Protein AF-A0A9D0Y9Y3-F1 (afdb_monomer_lite)

Sequence (224 aa):
MLGPTGMSSSRWYTPDQYVWQKGLSGGPDAIIIGQTGKSLEAIFLEIKSSRPRKQTQVSGDLELLKIDWTRFLIGSPRERKGARQLDQAVTDFRNSKFSLPGIDQNTVATIYPIIVTLDQWPFFLKNYQAFAEDVRAEGLLRQPQVMPIDIWSCFDFETLCSRVISGGQIFQIVRHRSLGEDYLPLWFQLNLGGSAPGPNSPTLEKSWDKLRDAMVADLGLKEE

Foldseek 3Di:
DDPDPDDFDKDKDAQVQKAADPPDGAAARIKIWTDDDQFIAIEGEHEFQADQDPCCVPVVDLVSVVVRCDVTQQHDPVGGHNQRRNQVNVVCLVVPRIDGPPDDSVRHQAYAREYEYQDDDPDDQVSLQVSLVVSVVVVTQPDHRYDGYYYAYPVLVVLVLQVVQQRDDPVVLSVPQPRHNPHDHSVVVSVVDDDDGHDDDPVVVVVVVVVVVVSCVVNVPDDD

Structure (mmCIF, N/CA/C/O backbone):
data_AF-A0A9D0Y9Y3-F1
#
_entry.id   AF-A0A9D0Y9Y3-F1
#
loop_
_atom_site.group_PDB
_atom_site.id
_atom_site.type_symbol
_atom_site.label_atom_id
_atom_site.label_alt_id
_atom_site.label_comp_id
_atom_site.label_asym_id
_atom_site.label_entity_id
_atom_site.label_seq_id
_atom_site.pdbx_PDB_ins_code
_atom_site.Cartn_x
_atom_site.Cartn_y
_atom_site.Cartn_z
_atom_site.occupancy
_atom_site.B_iso_or_equiv
_atom_site.auth_seq_id
_atom_site.auth_comp_id
_atom_site.auth_asym_id
_atom_site.auth_atom_id
_atom_site.pdbx_PDB_model_num
ATOM 1 N N . MET A 1 1 ? -37.282 14.068 -3.529 1.00 40.44 1 MET A N 1
ATOM 2 C CA . MET A 1 1 ? -36.750 14.115 -2.150 1.00 40.44 1 MET A CA 1
ATOM 3 C C . MET A 1 1 ? -36.333 12.714 -1.761 1.00 40.44 1 MET A C 1
ATOM 5 O O . MET A 1 1 ? -37.208 11.871 -1.707 1.00 40.44 1 MET A O 1
ATOM 9 N N . LEU A 1 2 ? -35.030 12.497 -1.587 1.00 30.31 2 LEU A N 1
ATOM 10 C CA . LEU A 1 2 ? -34.342 11.485 -0.770 1.00 30.31 2 LEU A CA 1
ATOM 11 C C . LEU A 1 2 ? -32.853 11.792 -1.016 1.00 30.31 2 LEU A C 1
ATOM 13 O O . LEU A 1 2 ? -32.291 11.390 -2.030 1.00 30.31 2 LEU A O 1
ATOM 17 N N . GLY A 1 3 ? -32.270 12.665 -0.190 1.00 29.38 3 GLY A N 1
ATOM 18 C CA . GLY A 1 3 ? -30.836 12.968 -0.271 1.00 29.38 3 GLY A CA 1
ATOM 19 C C . GLY A 1 3 ? -30.009 11.733 0.106 1.00 29.38 3 GLY A C 1
ATOM 20 O O . GLY A 1 3 ? -30.534 10.869 0.814 1.00 29.38 3 GLY A O 1
ATOM 21 N N . PRO A 1 4 ? -28.738 11.615 -0.319 1.00 40.31 4 PRO A N 1
ATOM 22 C CA . PRO A 1 4 ? -27.909 10.496 0.100 1.00 40.31 4 PRO A CA 1
ATOM 23 C C . PRO A 1 4 ? -27.622 10.621 1.601 1.00 40.31 4 PRO A C 1
ATOM 25 O O . PRO A 1 4 ? -26.816 11.434 2.049 1.00 40.31 4 PRO A O 1
ATOM 28 N N . THR A 1 5 ? -28.334 9.826 2.392 1.00 38.09 5 THR A N 1
ATOM 29 C CA . THR A 1 5 ? -28.090 9.608 3.814 1.00 38.09 5 THR A CA 1
ATOM 30 C C . THR A 1 5 ? -26.813 8.796 3.993 1.00 38.09 5 THR A C 1
ATOM 32 O O . THR A 1 5 ? -26.763 7.631 3.602 1.00 38.09 5 THR A O 1
ATOM 35 N N . GLY A 1 6 ? -25.810 9.407 4.627 1.00 35.97 6 GLY A N 1
ATOM 36 C CA . GLY A 1 6 ? -24.629 8.731 5.159 1.00 35.97 6 GLY A CA 1
ATOM 37 C C . GLY A 1 6 ? -23.326 9.377 4.710 1.00 35.97 6 GLY A C 1
ATOM 38 O O . GLY A 1 6 ? -22.668 8.879 3.801 1.00 35.97 6 GLY A O 1
ATOM 39 N N . MET A 1 7 ? -22.917 10.464 5.370 1.00 37.53 7 MET A N 1
ATOM 40 C CA . MET A 1 7 ? -21.515 10.884 5.337 1.00 37.53 7 MET A CA 1
ATOM 41 C C . MET A 1 7 ? -20.657 9.727 5.869 1.00 37.53 7 MET A C 1
ATOM 43 O O . MET A 1 7 ? -20.633 9.472 7.071 1.00 37.53 7 MET A O 1
ATOM 47 N N . SER A 1 8 ? -19.965 9.011 4.981 1.00 48.81 8 SER A N 1
ATOM 48 C CA . SER A 1 8 ? -18.876 8.114 5.369 1.00 48.81 8 SER A CA 1
ATOM 49 C C . SER A 1 8 ? -17.726 8.999 5.843 1.00 48.81 8 SER A C 1
ATOM 51 O O . SER A 1 8 ? -16.985 9.556 5.036 1.00 48.81 8 SER A O 1
ATOM 53 N N . SER A 1 9 ? -17.626 9.232 7.153 1.00 59.94 9 SER A N 1
ATOM 54 C CA . SER A 1 9 ? -16.491 9.961 7.713 1.00 59.94 9 SER A CA 1
ATOM 55 C C . SER A 1 9 ? -15.268 9.047 7.667 1.00 59.94 9 SER A C 1
ATOM 57 O O . SER A 1 9 ? -15.108 8.182 8.530 1.00 59.94 9 SER A O 1
ATOM 59 N N . SER A 1 10 ? -14.415 9.205 6.657 1.00 70.31 10 SER A N 1
ATOM 60 C CA . SER A 1 10 ? -13.096 8.577 6.667 1.00 70.31 10 SER A CA 1
ATOM 61 C C . SER A 1 10 ? -12.231 9.229 7.747 1.00 70.31 10 SER A C 1
ATOM 63 O O . SER A 1 10 ? -12.125 10.457 7.785 1.00 70.31 10 SER A O 1
ATOM 65 N N . ARG A 1 11 ? -11.607 8.430 8.611 1.00 80.44 11 ARG A N 1
ATOM 66 C CA . ARG A 1 11 ? -10.645 8.899 9.615 1.00 80.44 11 ARG A CA 1
ATOM 67 C C . ARG A 1 11 ? -9.230 8.629 9.140 1.00 80.44 11 ARG A C 1
ATOM 69 O O . ARG A 1 11 ? -8.953 7.552 8.626 1.00 80.44 11 ARG A O 1
ATOM 76 N N . TRP A 1 12 ? -8.359 9.602 9.342 1.00 84.69 12 TRP A N 1
ATOM 77 C CA . TRP A 1 12 ? -6.956 9.534 8.967 1.00 84.69 12 TRP A CA 1
ATOM 78 C C . TRP A 1 12 ? -6.107 9.374 10.216 1.00 84.69 12 TRP A C 1
ATOM 80 O O . TRP A 1 12 ? -6.366 10.030 11.227 1.00 84.69 12 TRP A O 1
ATOM 90 N N . TYR A 1 13 ? -5.116 8.501 10.119 1.00 84.50 13 TYR A N 1
ATOM 91 C CA . TYR A 1 13 ? -4.158 8.219 11.169 1.00 84.50 13 TYR A CA 1
ATOM 92 C C . TYR A 1 13 ? -2.750 8.304 10.590 1.00 84.50 13 TYR A C 1
ATOM 94 O O . TYR A 1 13 ? -2.469 7.684 9.565 1.00 84.50 13 TYR A O 1
ATOM 102 N N . THR A 1 14 ? -1.880 9.052 11.253 1.00 85.81 14 THR A N 1
ATOM 103 C CA . THR A 1 14 ? -0.440 9.137 10.976 1.00 85.81 14 THR A CA 1
ATOM 104 C C . THR A 1 14 ? 0.356 8.435 12.088 1.00 85.81 14 THR A C 1
ATOM 106 O O . THR A 1 14 ? -0.222 8.119 13.134 1.00 85.81 14 THR A O 1
ATOM 109 N N . PRO A 1 15 ? 1.662 8.149 11.909 1.00 86.25 15 PRO A N 1
ATOM 110 C CA . PRO A 1 15 ? 2.430 7.317 12.838 1.00 86.25 15 PRO A CA 1
ATOM 111 C C . PRO A 1 15 ? 2.446 7.795 14.295 1.00 86.25 15 PRO A C 1
ATOM 113 O O . PRO A 1 15 ? 2.489 6.969 15.206 1.00 86.25 15 PRO A O 1
ATOM 116 N N . ASP A 1 16 ? 2.354 9.105 14.529 1.00 84.88 16 ASP A N 1
ATOM 117 C CA . ASP A 1 16 ? 2.236 9.730 15.854 1.00 84.88 16 ASP A CA 1
ATOM 118 C C . ASP A 1 16 ? 0.921 9.393 16.576 1.00 84.88 16 ASP A C 1
ATOM 120 O O . ASP A 1 16 ? 0.825 9.520 17.796 1.00 84.88 16 ASP A O 1
ATOM 124 N N . GLN A 1 17 ? -0.088 8.935 15.836 1.00 88.19 17 GLN A N 1
ATOM 125 C CA . GLN A 1 17 ? -1.396 8.547 16.356 1.00 88.19 17 GLN A CA 1
ATOM 126 C C . GLN A 1 17 ? -1.520 7.032 16.578 1.00 88.19 17 GLN A C 1
ATOM 128 O O . GLN A 1 17 ? -2.532 6.581 17.117 1.00 88.19 17 GLN A O 1
ATOM 133 N N . TYR A 1 18 ? -0.529 6.231 16.170 1.00 92.38 18 TYR A N 1
ATOM 134 C CA . TYR A 1 18 ? -0.539 4.783 16.386 1.00 92.38 18 TYR A CA 1
ATOM 135 C C . TYR A 1 18 ? -0.154 4.457 17.830 1.00 92.38 18 TYR A C 1
ATOM 137 O O . TYR A 1 18 ? 0.869 4.912 18.343 1.00 92.38 18 TYR A O 1
ATOM 145 N N . VAL A 1 19 ? -0.946 3.610 18.485 1.00 93.12 19 VAL A N 1
ATOM 146 C CA . VAL A 1 19 ? -0.668 3.166 19.854 1.00 93.12 19 VAL A CA 1
ATOM 147 C C . VAL A 1 19 ? 0.039 1.818 19.800 1.00 93.12 19 VAL A C 1
ATOM 149 O O . VAL A 1 19 ? -0.601 0.782 19.614 1.00 93.12 19 VAL A O 1
ATOM 152 N N . TRP A 1 20 ? 1.364 1.841 19.938 1.00 92.81 20 TRP A N 1
ATOM 153 C CA . TRP A 1 20 ? 2.229 0.660 19.872 1.00 92.81 20 TRP A CA 1
ATOM 154 C C . TRP A 1 20 ? 2.334 -0.082 21.203 1.00 92.81 20 TRP A C 1
ATOM 156 O O . TRP A 1 20 ? 2.369 0.521 22.278 1.00 92.81 20 TRP A O 1
ATOM 166 N N . GLN A 1 21 ? 2.480 -1.406 21.132 1.00 91.75 21 GLN A N 1
ATOM 167 C CA . GLN A 1 21 ? 2.987 -2.178 22.262 1.00 91.75 21 GLN A CA 1
ATOM 168 C C . GLN A 1 21 ? 4.420 -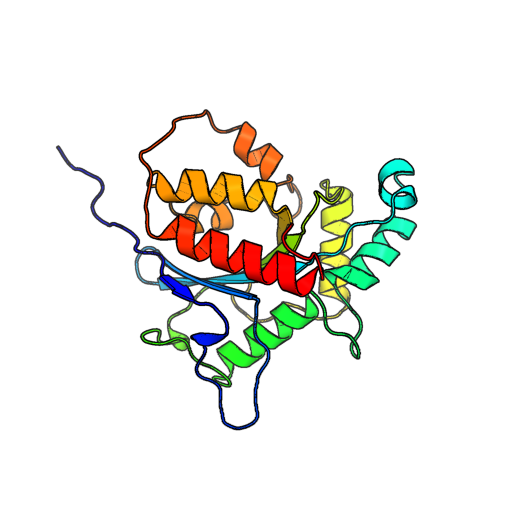1.741 22.603 1.00 91.75 21 GLN A C 1
ATOM 170 O O . GLN A 1 21 ? 5.208 -1.355 21.738 1.00 91.75 21 GLN A O 1
ATOM 175 N N . LYS A 1 22 ? 4.768 -1.808 23.892 1.00 87.69 22 LYS A N 1
ATOM 176 C CA . LYS A 1 22 ? 6.055 -1.329 24.407 1.00 87.69 22 LYS A CA 1
ATOM 177 C C . LYS A 1 22 ? 7.235 -1.954 23.649 1.00 87.69 22 LYS A C 1
ATOM 179 O O . LYS A 1 22 ? 7.357 -3.173 23.590 1.00 87.69 22 LYS A O 1
ATOM 184 N N . GLY A 1 23 ? 8.135 -1.104 23.152 1.00 82.69 23 GLY A N 1
ATOM 185 C CA . GLY A 1 23 ? 9.355 -1.520 22.451 1.00 82.69 23 GLY A CA 1
ATOM 186 C C . GLY A 1 23 ? 9.177 -1.798 20.956 1.00 82.69 23 GLY A C 1
ATOM 187 O O . GLY A 1 23 ? 10.147 -2.180 20.310 1.00 82.69 23 GLY A O 1
ATOM 188 N N . LEU A 1 24 ? 7.974 -1.597 20.410 1.00 83.69 24 LEU A N 1
ATOM 189 C CA . LEU A 1 24 ? 7.701 -1.672 18.977 1.00 83.69 24 LEU A CA 1
ATOM 190 C C . LEU A 1 24 ? 7.480 -0.275 18.392 1.00 83.69 24 LEU A C 1
ATOM 192 O O . LEU A 1 24 ? 6.996 0.632 19.068 1.00 83.69 24 LEU A O 1
ATOM 196 N N . SER A 1 25 ? 7.846 -0.120 17.127 1.00 80.62 25 SER A N 1
ATOM 197 C CA . SER A 1 25 ? 7.614 1.071 16.316 1.00 80.62 25 SER A CA 1
ATOM 198 C C . SER A 1 25 ? 7.778 0.712 14.836 1.00 80.62 25 SER A C 1
ATOM 200 O O . SER A 1 25 ? 8.238 -0.383 14.506 1.00 80.62 25 SER A O 1
ATOM 202 N N . GLY A 1 26 ? 7.425 1.644 13.950 1.00 75.25 26 GLY A N 1
ATOM 203 C CA . GLY A 1 26 ? 7.510 1.446 12.504 1.00 75.25 26 GLY A CA 1
ATOM 204 C C . GLY A 1 26 ? 6.221 0.849 11.952 1.00 75.25 26 GLY A C 1
ATOM 205 O O . GLY A 1 26 ? 6.011 -0.359 11.983 1.00 75.25 26 GLY A O 1
ATOM 206 N N . GLY A 1 27 ? 5.353 1.724 11.453 1.00 81.81 27 GLY A N 1
ATOM 207 C CA . GLY A 1 27 ? 4.124 1.376 10.745 1.00 81.81 27 GLY A CA 1
ATOM 208 C C . GLY A 1 27 ? 4.079 2.082 9.392 1.00 81.81 27 GLY A C 1
ATOM 209 O O . GLY A 1 27 ? 5.055 2.738 9.033 1.00 81.81 27 GLY A O 1
ATOM 210 N N . PRO A 1 28 ? 2.962 1.964 8.664 1.00 89.31 28 PRO A N 1
ATOM 211 C CA . PRO A 1 28 ? 2.794 2.645 7.389 1.00 89.31 28 PRO A CA 1
ATOM 212 C C . PRO A 1 28 ? 2.716 4.160 7.613 1.00 89.31 28 PRO A C 1
ATOM 214 O O . PRO A 1 28 ? 2.246 4.607 8.666 1.00 89.31 28 PRO A O 1
ATOM 217 N N . ASP A 1 29 ? 3.116 4.949 6.623 1.00 88.19 29 ASP A N 1
ATOM 218 C CA . ASP A 1 29 ? 3.124 6.417 6.705 1.00 88.19 29 ASP A CA 1
ATOM 219 C C . ASP A 1 29 ? 1.738 7.026 6.944 1.00 88.19 29 ASP A C 1
ATOM 221 O O . ASP A 1 29 ? 1.624 8.103 7.527 1.00 88.19 29 ASP A O 1
ATOM 225 N N . ALA A 1 30 ? 0.671 6.336 6.538 1.00 88.88 30 ALA A N 1
ATOM 226 C CA . ALA A 1 30 ? -0.683 6.681 6.949 1.00 88.88 30 ALA A CA 1
ATOM 227 C C . ALA A 1 30 ? -1.636 5.483 6.884 1.00 88.88 30 ALA A C 1
ATOM 229 O O . ALA A 1 30 ? -1.482 4.572 6.067 1.00 88.88 30 ALA A O 1
ATOM 230 N N . ILE A 1 31 ? -2.679 5.521 7.712 1.00 90.25 31 ILE A N 1
ATOM 231 C CA . ILE A 1 31 ? -3.833 4.628 7.616 1.00 90.25 31 ILE A CA 1
ATOM 232 C C . ILE A 1 31 ? -5.101 5.462 7.499 1.00 90.25 31 ILE A C 1
ATOM 234 O O . ILE A 1 31 ? -5.378 6.331 8.326 1.00 90.25 31 ILE A O 1
ATOM 238 N N . ILE A 1 32 ? -5.911 5.157 6.491 1.00 89.00 32 ILE A N 1
ATOM 239 C CA . ILE A 1 32 ? -7.247 5.729 6.329 1.00 89.00 32 ILE A CA 1
ATOM 240 C C . ILE A 1 32 ? -8.250 4.651 6.704 1.00 89.00 32 ILE A C 1
ATOM 242 O O . ILE A 1 32 ? -8.218 3.569 6.130 1.00 89.00 32 ILE A O 1
ATOM 246 N N . ILE A 1 33 ? -9.155 4.942 7.631 1.00 88.38 33 ILE A N 1
ATOM 247 C CA . ILE A 1 33 ? -10.262 4.060 8.001 1.00 88.38 33 ILE A CA 1
ATOM 248 C C . ILE A 1 33 ? -11.556 4.625 7.442 1.00 88.38 33 ILE A C 1
ATOM 250 O O . ILE A 1 33 ? -11.870 5.793 7.663 1.00 88.38 33 ILE A O 1
ATOM 254 N N . GLY A 1 34 ? -12.330 3.796 6.753 1.00 85.62 34 GLY A N 1
ATOM 255 C CA . GLY A 1 34 ? -13.653 4.152 6.257 1.00 85.62 34 GLY A CA 1
ATOM 256 C C . GLY A 1 34 ? -14.689 3.125 6.661 1.00 85.62 34 GLY A C 1
ATOM 257 O O . GLY A 1 34 ? -14.394 1.943 6.818 1.00 85.62 34 GLY A O 1
ATOM 258 N N . GLN A 1 35 ? -15.926 3.586 6.810 1.00 80.56 35 GLN A N 1
ATOM 259 C CA . GLN A 1 35 ? -17.072 2.707 6.970 1.00 80.56 35 GLN A CA 1
ATOM 260 C C . GLN A 1 35 ? -17.831 2.636 5.653 1.00 80.56 35 GLN A C 1
ATOM 262 O O . GLN A 1 35 ? -18.201 3.667 5.082 1.00 80.56 35 GLN A O 1
ATOM 267 N N . THR A 1 36 ? -18.113 1.416 5.203 1.00 70.88 36 THR A N 1
ATOM 268 C CA . THR A 1 36 ? -19.085 1.190 4.135 1.00 70.88 36 THR A CA 1
ATOM 269 C C . THR A 1 36 ? -20.069 0.117 4.559 1.00 70.88 36 THR A C 1
ATOM 271 O O . THR A 1 36 ? -19.695 -1.010 4.887 1.00 70.88 36 THR A O 1
ATOM 274 N N . GLY A 1 37 ? -21.354 0.464 4.544 1.00 72.25 37 GLY A N 1
ATOM 275 C CA . GLY A 1 37 ? -22.382 -0.417 5.075 1.00 72.25 37 GLY A CA 1
ATOM 276 C C . GLY A 1 37 ? -22.091 -0.748 6.541 1.00 72.25 37 GLY A C 1
ATOM 277 O O . GLY A 1 37 ? -22.014 0.149 7.382 1.00 72.25 37 GLY A O 1
ATOM 278 N N . LYS A 1 38 ? -21.924 -2.039 6.841 1.00 73.44 38 LYS A N 1
ATOM 279 C CA . LYS A 1 38 ? -21.713 -2.549 8.207 1.00 73.44 38 LYS A CA 1
ATOM 280 C C . LYS A 1 38 ? -20.252 -2.863 8.553 1.00 73.44 38 LYS A C 1
ATOM 282 O O . LYS A 1 38 ? -19.995 -3.238 9.691 1.00 73.44 38 LYS A O 1
ATOM 287 N N . SER A 1 39 ? -19.320 -2.727 7.611 1.00 78.88 39 SER A N 1
ATOM 288 C CA . SER A 1 39 ? -17.919 -3.120 7.807 1.00 78.88 39 SER A CA 1
ATOM 289 C C . SER A 1 39 ? -16.991 -1.912 7.760 1.00 78.88 39 SER A C 1
ATOM 291 O O . SER A 1 39 ? -17.221 -0.972 6.989 1.00 78.88 39 SER A O 1
ATOM 293 N N . LEU A 1 40 ? -15.940 -1.951 8.582 1.00 89.31 40 LEU A N 1
ATOM 294 C CA . LEU A 1 40 ? -14.816 -1.036 8.440 1.00 89.31 40 LEU A CA 1
ATOM 295 C C . LEU A 1 40 ? -13.844 -1.581 7.401 1.00 89.31 40 LEU A C 1
ATOM 297 O O . LEU A 1 40 ? -13.654 -2.788 7.261 1.00 89.31 40 LEU A O 1
ATOM 301 N N . GLU A 1 41 ? -13.208 -0.671 6.693 1.00 92.25 41 GLU A N 1
ATOM 302 C CA . GLU A 1 41 ? -12.127 -0.954 5.768 1.00 92.25 41 GLU A CA 1
ATOM 303 C C . GLU A 1 41 ? -10.971 -0.009 6.053 1.00 92.25 41 GLU A C 1
ATOM 305 O O . GLU A 1 41 ? -11.169 1.086 6.590 1.00 92.25 41 GLU A O 1
ATOM 310 N N . ALA A 1 42 ? -9.770 -0.429 5.671 1.00 93.69 42 ALA A N 1
ATOM 311 C CA . ALA A 1 42 ? -8.571 0.365 5.847 1.00 93.69 42 ALA A CA 1
ATOM 312 C C . ALA A 1 42 ? -7.765 0.475 4.556 1.00 93.69 42 ALA A C 1
ATOM 314 O O . ALA A 1 42 ? -7.598 -0.505 3.839 1.00 93.69 42 ALA A O 1
ATOM 315 N N . ILE A 1 43 ? -7.218 1.654 4.290 1.00 93.19 43 ILE A N 1
ATOM 316 C CA . ILE A 1 43 ? -6.168 1.861 3.292 1.00 93.19 43 ILE A CA 1
ATOM 317 C C . ILE A 1 43 ? -4.873 2.080 4.062 1.00 93.19 43 ILE A C 1
ATOM 319 O O . ILE A 1 43 ? -4.814 2.973 4.905 1.00 93.19 43 ILE A O 1
ATOM 323 N N . PHE A 1 44 ? -3.863 1.259 3.793 1.00 95.69 44 PHE A N 1
ATOM 324 C CA . PHE A 1 44 ? -2.530 1.395 4.375 1.00 95.69 44 PHE A CA 1
ATOM 325 C C . PHE A 1 44 ? -1.631 2.021 3.313 1.00 95.69 44 PHE A C 1
ATOM 327 O O . PHE A 1 44 ? -1.453 1.437 2.244 1.00 95.69 44 PHE A O 1
ATOM 334 N N . LEU A 1 45 ? -1.106 3.210 3.602 1.00 92.81 45 LEU A N 1
ATOM 335 C CA . LEU A 1 45 ? -0.287 3.998 2.690 1.00 92.81 45 LEU A CA 1
ATOM 336 C C . LEU A 1 45 ? 1.175 3.935 3.115 1.00 92.81 45 LEU A C 1
ATOM 338 O O . LEU A 1 45 ? 1.500 4.267 4.251 1.00 92.81 45 LEU A O 1
ATOM 342 N N . GLU A 1 46 ? 2.044 3.564 2.185 1.00 93.44 46 GLU A N 1
ATOM 343 C CA . GLU A 1 46 ? 3.493 3.611 2.364 1.00 93.44 46 GLU A CA 1
ATOM 344 C C . GLU A 1 46 ? 4.109 4.490 1.277 1.00 93.44 46 GLU A C 1
ATOM 346 O O . GLU A 1 46 ? 3.990 4.212 0.084 1.00 93.44 46 GLU A O 1
ATOM 351 N N . ILE A 1 47 ? 4.775 5.560 1.679 1.00 87.56 47 ILE A N 1
ATOM 352 C CA . ILE A 1 47 ? 5.315 6.584 0.802 1.00 87.56 47 ILE A CA 1
ATOM 353 C C . ILE A 1 47 ? 6.748 6.239 0.429 1.00 87.56 47 ILE A C 1
ATOM 355 O O . ILE A 1 47 ? 7.585 5.870 1.256 1.00 87.56 47 ILE A O 1
ATOM 359 N N . LYS A 1 48 ? 7.054 6.374 -0.861 1.00 85.94 48 LYS A N 1
ATOM 360 C CA . LYS A 1 48 ? 8.402 6.232 -1.393 1.00 85.94 48 LYS A CA 1
ATOM 361 C C . LYS A 1 48 ? 8.789 7.457 -2.205 1.00 85.94 48 LYS A C 1
ATOM 363 O O . LYS A 1 48 ? 8.312 7.703 -3.310 1.00 85.94 48 LYS A O 1
ATOM 368 N N . SER A 1 49 ? 9.793 8.138 -1.681 1.00 77.00 49 SER A N 1
ATOM 369 C CA . SER A 1 49 ? 10.619 9.153 -2.333 1.00 77.00 49 SER A CA 1
ATOM 370 C C . SER A 1 49 ? 11.340 8.667 -3.601 1.00 77.00 49 SER A C 1
ATOM 372 O O . SER A 1 49 ? 11.817 9.458 -4.416 1.00 77.00 49 SER A O 1
ATOM 374 N N . SER A 1 50 ? 11.448 7.349 -3.765 1.00 71.50 50 SER A N 1
ATOM 375 C CA . SER A 1 50 ? 12.270 6.711 -4.788 1.00 71.50 50 SER A CA 1
ATOM 376 C C . SER A 1 50 ? 11.694 6.854 -6.198 1.00 71.50 50 SER A C 1
ATOM 378 O O . SER A 1 50 ? 10.505 6.638 -6.436 1.00 71.50 50 SER A O 1
ATOM 380 N N . ARG A 1 51 ? 12.581 7.133 -7.155 1.00 73.69 51 ARG A N 1
ATOM 381 C CA . ARG A 1 51 ? 12.271 7.255 -8.584 1.00 73.69 51 ARG A CA 1
ATOM 382 C C . ARG A 1 51 ? 12.955 6.124 -9.356 1.00 73.69 51 ARG A C 1
ATOM 384 O O . ARG A 1 51 ? 14.089 5.777 -9.007 1.00 73.69 51 ARG A O 1
ATOM 391 N N . PRO A 1 52 ? 12.326 5.560 -10.403 1.00 71.94 52 PRO A N 1
ATOM 392 C CA . PRO A 1 52 ? 13.031 4.647 -11.290 1.00 71.94 52 PRO A CA 1
ATOM 393 C C . PRO A 1 52 ? 14.173 5.406 -11.976 1.00 71.94 52 PRO A C 1
ATOM 395 O O . PRO A 1 52 ? 14.090 6.616 -12.210 1.00 71.94 52 PRO A O 1
ATOM 398 N N . ARG A 1 53 ? 15.273 4.717 -12.282 1.00 77.00 53 ARG A N 1
ATOM 399 C CA . ARG A 1 53 ? 16.423 5.357 -12.937 1.00 77.00 53 ARG A CA 1
ATOM 400 C C . ARG A 1 53 ? 15.993 5.904 -14.301 1.00 77.00 53 ARG A C 1
ATOM 402 O O . ARG A 1 53 ? 15.217 5.267 -15.007 1.00 77.00 53 ARG A O 1
ATOM 409 N N . LYS A 1 54 ? 16.561 7.042 -14.729 1.00 73.19 54 LYS A N 1
ATOM 410 C CA . LYS A 1 54 ? 16.272 7.633 -16.057 1.00 73.19 54 LYS A CA 1
ATOM 411 C C . LYS A 1 54 ? 16.419 6.618 -17.194 1.00 73.19 54 LYS A C 1
ATOM 413 O O . LYS A 1 54 ? 15.608 6.595 -18.108 1.00 73.19 54 LYS A O 1
ATOM 418 N N . GLN A 1 55 ? 17.435 5.757 -17.117 1.00 71.44 55 GLN A N 1
ATOM 419 C CA . GLN A 1 55 ? 17.653 4.699 -18.103 1.00 71.44 55 GLN A CA 1
ATOM 420 C C . GLN A 1 55 ? 16.463 3.733 -18.177 1.00 71.44 55 GLN A C 1
ATOM 422 O O . GLN A 1 55 ? 16.002 3.442 -19.271 1.00 71.44 55 GLN A O 1
ATOM 427 N N . THR A 1 56 ? 15.928 3.313 -17.030 1.00 71.12 56 THR A N 1
ATOM 428 C CA . THR A 1 56 ? 14.739 2.458 -16.909 1.00 71.12 56 THR A CA 1
ATOM 429 C C . THR A 1 56 ? 13.484 3.122 -17.477 1.00 71.12 56 THR A C 1
ATOM 431 O O . THR A 1 56 ? 12.676 2.470 -18.130 1.00 71.12 56 THR A O 1
ATOM 434 N N . GLN A 1 57 ? 13.317 4.429 -17.248 1.00 67.12 57 GLN A N 1
ATOM 435 C CA . GLN A 1 57 ? 12.163 5.185 -17.749 1.00 67.12 57 GLN A CA 1
ATOM 436 C C . GLN A 1 57 ? 12.139 5.284 -19.281 1.00 67.12 57 GLN A C 1
ATOM 438 O O . GLN A 1 57 ? 11.062 5.363 -19.865 1.00 67.12 57 GLN A O 1
ATOM 443 N N . VAL A 1 58 ? 13.310 5.292 -19.925 1.00 68.50 58 VAL A N 1
ATOM 444 C CA . VAL A 1 58 ? 13.445 5.545 -21.369 1.00 68.50 58 VAL A CA 1
ATOM 445 C C . VAL A 1 58 ? 13.659 4.261 -22.175 1.00 68.50 58 VAL A C 1
ATOM 447 O O . VAL A 1 58 ? 13.243 4.197 -23.328 1.00 68.50 58 VAL A O 1
ATOM 450 N N . SER A 1 59 ? 14.294 3.233 -21.603 1.00 72.19 59 SER A N 1
ATOM 451 C CA . SER A 1 59 ? 14.658 2.019 -22.346 1.00 72.19 59 SER A CA 1
ATOM 452 C C . SER A 1 59 ? 13.481 1.087 -22.636 1.00 72.19 59 SER A C 1
ATOM 454 O O . SER A 1 59 ? 13.552 0.311 -23.585 1.00 72.19 59 SER A O 1
ATOM 456 N N . GLY A 1 60 ? 12.430 1.116 -21.806 1.00 72.69 60 GLY A N 1
ATOM 457 C CA . GLY A 1 60 ? 11.360 0.112 -21.839 1.00 72.69 60 GLY A CA 1
ATOM 458 C C . GLY A 1 60 ? 11.815 -1.294 -21.419 1.00 72.69 60 GLY A C 1
ATOM 459 O O . GLY A 1 60 ? 11.075 -2.256 -21.610 1.00 72.69 60 GLY A O 1
ATOM 460 N N . ASP A 1 61 ? 13.021 -1.423 -20.858 1.00 85.19 61 ASP A N 1
ATOM 461 C CA . ASP A 1 61 ? 13.593 -2.694 -20.416 1.00 85.19 61 ASP A CA 1
ATOM 462 C C . ASP A 1 61 ? 12.986 -3.118 -19.070 1.00 85.19 61 ASP A C 1
ATOM 464 O O . ASP A 1 61 ? 13.238 -2.509 -18.023 1.00 85.19 61 ASP A O 1
ATOM 468 N N . LEU A 1 62 ? 12.182 -4.181 -19.110 1.00 87.44 62 LEU A N 1
ATOM 469 C CA . LEU A 1 62 ? 11.504 -4.731 -17.941 1.00 87.44 62 LEU A CA 1
ATOM 470 C C . LEU A 1 62 ? 12.482 -5.235 -16.873 1.00 87.44 62 LEU A C 1
ATOM 472 O O . LEU A 1 62 ? 12.185 -5.122 -15.688 1.00 87.44 62 LEU A O 1
ATOM 476 N N . GLU A 1 63 ? 13.646 -5.762 -17.248 1.00 90.81 63 GLU A N 1
ATOM 477 C CA . GLU A 1 63 ? 14.601 -6.296 -16.273 1.00 90.81 63 GLU A CA 1
ATOM 478 C C . GLU A 1 63 ? 15.289 -5.165 -15.497 1.00 90.81 63 GLU A C 1
ATOM 480 O O . GLU A 1 63 ? 15.477 -5.254 -14.281 1.00 90.81 63 GLU A O 1
ATOM 485 N N . LEU A 1 64 ? 15.564 -4.031 -16.153 1.00 88.94 64 LEU A N 1
ATOM 486 C CA . LEU A 1 64 ? 16.012 -2.822 -15.452 1.00 88.94 64 LEU A CA 1
ATOM 487 C C . LEU A 1 64 ? 14.935 -2.276 -14.507 1.00 88.94 64 LEU A C 1
ATOM 489 O O . LEU A 1 64 ? 15.257 -1.836 -13.397 1.00 88.94 64 LEU A O 1
ATOM 493 N N . LEU A 1 65 ? 13.666 -2.347 -14.918 1.00 89.88 65 LEU A N 1
ATOM 494 C CA . LEU A 1 65 ? 12.534 -1.933 -14.093 1.00 89.88 65 LEU A CA 1
ATOM 495 C C . LEU A 1 65 ? 12.338 -2.847 -12.881 1.00 89.88 65 LEU A C 1
ATOM 497 O O . LEU A 1 65 ? 12.110 -2.344 -11.779 1.00 89.88 65 LEU A O 1
ATOM 501 N N . LYS A 1 66 ? 12.532 -4.158 -13.050 1.00 93.00 66 LYS A N 1
ATOM 502 C CA . LYS A 1 66 ? 12.522 -5.138 -11.961 1.00 93.00 66 LYS A CA 1
ATOM 503 C C . LYS A 1 66 ? 13.570 -4.852 -10.905 1.00 93.00 66 LYS A C 1
ATOM 505 O O . LYS A 1 66 ? 13.270 -4.889 -9.712 1.00 93.00 66 LYS A O 1
ATOM 510 N N . ILE A 1 67 ? 14.789 -4.515 -11.322 1.00 91.62 67 ILE A N 1
ATOM 511 C CA . ILE A 1 67 ? 15.849 -4.118 -10.387 1.00 91.62 67 ILE A CA 1
ATOM 512 C C . ILE A 1 67 ? 15.406 -2.893 -9.574 1.00 91.62 67 ILE A C 1
ATOM 514 O O . ILE A 1 67 ? 15.596 -2.861 -8.355 1.00 91.62 67 ILE A O 1
ATOM 518 N N . ASP A 1 68 ? 14.783 -1.906 -10.223 1.00 90.50 68 ASP A N 1
ATOM 519 C CA . ASP A 1 68 ? 14.330 -0.684 -9.558 1.00 90.50 68 ASP A CA 1
ATOM 520 C C . ASP A 1 68 ? 13.180 -0.951 -8.581 1.00 90.50 68 ASP A C 1
ATOM 522 O O . ASP A 1 68 ? 13.285 -0.570 -7.412 1.00 90.50 68 ASP A O 1
ATOM 526 N N . TRP A 1 69 ? 12.107 -1.641 -8.985 1.00 93.38 69 TRP A N 1
ATOM 527 C CA . TRP A 1 69 ? 11.008 -1.912 -8.052 1.00 93.38 69 TRP A CA 1
ATOM 528 C C . TRP A 1 69 ? 11.428 -2.853 -6.929 1.00 93.38 69 TRP A C 1
ATOM 530 O O . TRP A 1 69 ? 10.994 -2.675 -5.793 1.00 93.38 69 TRP A O 1
ATOM 540 N N . THR A 1 70 ? 12.343 -3.790 -7.187 1.00 93.38 70 THR A N 1
ATOM 541 C CA . THR A 1 70 ? 12.845 -4.693 -6.146 1.00 93.38 70 THR A CA 1
ATOM 542 C C . THR A 1 70 ? 13.619 -3.895 -5.110 1.00 93.38 70 THR A C 1
ATOM 544 O O . THR A 1 70 ? 13.436 -4.074 -3.909 1.00 93.38 70 THR A O 1
ATOM 547 N N . ARG A 1 71 ? 14.442 -2.941 -5.556 1.00 90.50 71 ARG A N 1
ATOM 548 C CA . ARG A 1 71 ? 15.242 -2.100 -4.667 1.00 90.50 71 ARG A CA 1
ATOM 549 C C . ARG A 1 71 ? 14.424 -1.062 -3.902 1.00 90.50 71 ARG A C 1
ATOM 551 O O . ARG A 1 71 ? 14.808 -0.727 -2.779 1.00 90.50 71 ARG A O 1
ATOM 558 N N . PHE A 1 72 ? 13.383 -0.500 -4.510 1.00 89.38 72 PHE A N 1
ATOM 559 C CA . PHE A 1 72 ? 12.705 0.695 -3.997 1.00 89.38 72 PHE A CA 1
ATOM 560 C C . PHE A 1 72 ? 11.279 0.452 -3.501 1.00 89.38 72 PHE A C 1
ATOM 562 O O . PHE A 1 72 ? 10.867 1.097 -2.541 1.00 89.38 72 PHE A O 1
ATOM 569 N N . LEU A 1 73 ? 10.544 -0.476 -4.116 1.00 93.38 73 LEU A N 1
ATOM 570 C CA . LEU A 1 73 ? 9.125 -0.717 -3.837 1.00 93.38 73 LEU A CA 1
ATOM 571 C C . LEU A 1 73 ? 8.877 -2.035 -3.092 1.00 93.38 73 LEU A C 1
ATOM 573 O O . LEU A 1 73 ? 7.903 -2.128 -2.357 1.00 93.38 73 LEU A O 1
ATOM 577 N N . ILE A 1 74 ? 9.749 -3.036 -3.232 1.00 95.00 74 ILE A N 1
ATOM 578 C CA . ILE A 1 74 ? 9.659 -4.307 -2.488 1.00 95.00 74 ILE A CA 1
ATOM 579 C C . ILE A 1 74 ? 10.658 -4.328 -1.324 1.00 95.00 74 ILE A C 1
ATOM 581 O O . ILE A 1 74 ? 10.320 -4.687 -0.197 1.00 95.00 74 ILE A O 1
ATOM 585 N N . GLY A 1 75 ? 11.898 -3.916 -1.579 1.00 89.69 75 GLY A N 1
ATOM 586 C CA . GLY A 1 75 ? 12.992 -4.001 -0.619 1.00 89.69 75 GLY A CA 1
ATOM 587 C C . GLY A 1 75 ? 13.493 -5.430 -0.393 1.00 89.69 75 GLY A C 1
ATOM 588 O O . GLY A 1 75 ? 12.952 -6.420 -0.893 1.00 89.69 75 GLY A O 1
ATOM 589 N N . SER A 1 76 ? 14.547 -5.546 0.410 1.00 87.69 76 SER A N 1
ATOM 590 C CA . SER A 1 76 ? 15.104 -6.837 0.823 1.00 87.69 76 SER A CA 1
ATOM 591 C C . SER A 1 76 ? 14.611 -7.212 2.227 1.00 87.69 76 SER A C 1
ATOM 593 O O . SER A 1 76 ? 14.101 -6.358 2.953 1.00 87.69 76 SER A O 1
ATOM 595 N N . PRO A 1 77 ? 14.802 -8.462 2.684 1.00 84.50 77 PRO A N 1
ATOM 596 C CA . PRO A 1 77 ? 14.504 -8.827 4.070 1.00 84.50 77 PRO A CA 1
ATOM 597 C C . PRO A 1 77 ? 15.243 -7.973 5.117 1.00 84.50 77 PRO A C 1
ATOM 599 O O . PRO A 1 77 ? 14.743 -7.806 6.229 1.00 84.50 77 PRO A O 1
ATOM 602 N N . ARG A 1 78 ? 16.421 -7.429 4.764 1.00 83.00 78 ARG A N 1
ATOM 603 C CA . ARG A 1 78 ? 17.239 -6.560 5.630 1.00 83.00 78 ARG A CA 1
ATOM 604 C C . ARG A 1 78 ? 16.873 -5.081 5.511 1.00 83.00 78 ARG A C 1
ATOM 606 O O . ARG A 1 78 ? 16.976 -4.354 6.488 1.00 83.00 78 ARG A O 1
ATOM 613 N N . GLU A 1 79 ? 16.428 -4.654 4.334 1.00 83.62 79 GLU A N 1
ATOM 614 C CA . GLU A 1 79 ? 15.989 -3.288 4.041 1.00 83.62 79 GLU A CA 1
ATOM 615 C C . GLU A 1 79 ? 14.537 -3.328 3.574 1.00 83.62 79 GLU A C 1
ATOM 617 O O . GLU A 1 79 ? 14.249 -3.369 2.372 1.00 83.62 79 GLU A O 1
ATOM 622 N N . ARG A 1 80 ? 13.617 -3.373 4.538 1.00 80.56 80 ARG A N 1
ATOM 623 C CA . ARG A 1 80 ? 12.183 -3.440 4.257 1.00 80.56 80 ARG A CA 1
ATOM 624 C C . ARG A 1 80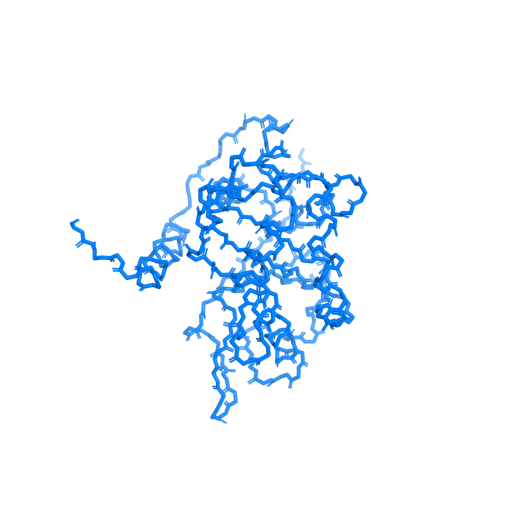 ? 11.737 -2.129 3.626 1.00 80.56 80 ARG A C 1
ATOM 626 O O . ARG A 1 80 ? 11.964 -1.069 4.199 1.00 80.56 80 ARG A O 1
ATOM 633 N N . LYS A 1 81 ? 11.090 -2.218 2.465 1.00 87.25 81 LYS A N 1
ATOM 634 C CA . LYS A 1 81 ? 10.512 -1.071 1.760 1.00 87.25 81 LYS A CA 1
ATOM 635 C C . LYS A 1 81 ? 9.115 -1.409 1.269 1.00 87.25 81 LYS A C 1
ATOM 637 O O . LYS A 1 81 ? 8.829 -2.583 1.059 1.00 87.25 81 LYS A O 1
ATOM 642 N N . GLY A 1 82 ? 8.274 -0.398 1.078 1.00 90.56 82 GLY A N 1
ATOM 643 C CA . GLY A 1 82 ? 7.031 -0.484 0.303 1.00 90.56 82 GLY A CA 1
ATOM 644 C C . GLY A 1 82 ? 6.204 -1.721 0.663 1.00 90.56 82 GLY A C 1
ATOM 645 O O . GLY A 1 82 ? 5.670 -1.810 1.765 1.00 90.56 82 GLY A O 1
ATOM 646 N N . ALA A 1 83 ? 6.174 -2.719 -0.223 1.00 95.94 83 ALA A N 1
ATOM 647 C CA . ALA A 1 83 ? 5.441 -3.970 -0.046 1.00 95.94 83 ALA A CA 1
ATOM 648 C C . ALA A 1 83 ? 5.813 -4.731 1.240 1.00 95.94 83 ALA A C 1
ATOM 650 O O . ALA A 1 83 ? 4.919 -5.204 1.936 1.00 95.94 83 ALA A O 1
ATOM 651 N N . ARG A 1 84 ? 7.102 -4.832 1.604 1.00 95.81 84 ARG A N 1
ATOM 652 C CA . ARG A 1 84 ? 7.524 -5.517 2.845 1.00 95.81 84 ARG A CA 1
ATOM 653 C C . ARG A 1 84 ? 7.163 -4.731 4.104 1.00 95.81 84 ARG A C 1
ATOM 655 O O . ARG A 1 84 ? 6.907 -5.341 5.139 1.00 95.81 84 ARG A O 1
ATOM 662 N N . GLN A 1 85 ? 7.171 -3.398 4.039 1.00 94.12 85 GLN A N 1
ATOM 663 C CA . GLN A 1 85 ? 6.727 -2.564 5.163 1.00 94.12 85 GLN A CA 1
ATOM 664 C C . GLN A 1 85 ? 5.218 -2.689 5.356 1.00 94.12 85 GLN A C 1
ATOM 666 O O . GLN A 1 85 ? 4.777 -2.950 6.471 1.00 94.12 85 GLN A O 1
ATOM 671 N N . LEU A 1 86 ? 4.448 -2.613 4.267 1.00 96.94 86 LEU A N 1
ATOM 672 C CA . LEU A 1 86 ? 3.001 -2.823 4.281 1.00 96.94 86 LEU A CA 1
ATOM 673 C C . LEU A 1 86 ? 2.635 -4.223 4.788 1.00 96.94 86 LEU A C 1
ATOM 675 O O . LEU A 1 86 ? 1.759 -4.352 5.636 1.00 96.94 86 LEU A O 1
ATOM 679 N N . ASP A 1 87 ? 3.333 -5.266 4.338 1.00 97.38 87 ASP A N 1
ATOM 680 C CA . ASP A 1 87 ? 3.103 -6.642 4.787 1.00 97.38 87 ASP A CA 1
ATOM 681 C C . ASP A 1 87 ? 3.327 -6.816 6.296 1.00 97.38 87 ASP A C 1
ATOM 683 O O . ASP A 1 87 ? 2.481 -7.372 7.010 1.00 97.38 87 ASP A O 1
ATOM 687 N N . GLN A 1 88 ? 4.436 -6.274 6.810 1.00 95.31 88 GLN A N 1
ATOM 688 C CA . GLN A 1 88 ? 4.704 -6.284 8.243 1.00 95.31 88 GLN A CA 1
ATOM 689 C C . GLN A 1 88 ? 3.661 -5.464 9.006 1.00 95.31 88 GLN A C 1
ATOM 691 O O . GLN A 1 88 ? 3.156 -5.935 10.020 1.00 95.31 88 GLN A O 1
ATOM 696 N N . ALA A 1 89 ? 3.313 -4.273 8.518 1.00 95.69 89 ALA A N 1
ATOM 697 C CA . ALA A 1 89 ? 2.328 -3.398 9.138 1.00 95.69 89 ALA A CA 1
ATOM 698 C C . ALA A 1 89 ? 0.952 -4.058 9.239 1.00 95.69 89 ALA A C 1
ATOM 700 O O . ALA A 1 89 ? 0.320 -4.006 10.290 1.00 95.69 89 ALA A O 1
ATOM 701 N N . VAL A 1 90 ? 0.495 -4.720 8.175 1.00 96.94 90 VAL A N 1
ATOM 702 C CA . VAL A 1 90 ? -0.755 -5.483 8.190 1.00 96.94 90 VAL A CA 1
ATOM 703 C C . VAL A 1 90 ? -0.678 -6.611 9.211 1.00 96.94 90 VAL A C 1
ATOM 705 O O . VAL A 1 90 ? -1.594 -6.782 10.015 1.00 96.94 90 VAL A O 1
ATOM 708 N N . THR A 1 91 ? 0.427 -7.357 9.220 1.00 95.69 91 THR A N 1
ATOM 709 C CA . THR A 1 91 ? 0.653 -8.439 10.185 1.00 95.69 91 THR A CA 1
ATOM 710 C C . THR A 1 91 ? 0.639 -7.919 11.623 1.00 95.69 91 THR A C 1
ATOM 712 O O . THR A 1 91 ? 0.040 -8.533 12.504 1.00 95.69 91 THR A O 1
ATOM 715 N N . ASP A 1 92 ? 1.268 -6.778 11.874 1.00 95.69 92 ASP A N 1
ATOM 716 C CA . ASP A 1 92 ? 1.364 -6.162 13.193 1.00 95.69 92 ASP A CA 1
ATOM 717 C C . ASP A 1 92 ? 0.020 -5.592 13.649 1.00 95.69 92 ASP A C 1
ATOM 719 O O . ASP A 1 92 ? -0.365 -5.804 14.798 1.00 95.69 92 ASP A O 1
ATOM 723 N N . PHE A 1 93 ? -0.739 -4.976 12.741 1.00 95.75 93 PHE A N 1
ATOM 724 C CA . PHE A 1 93 ? -2.097 -4.503 12.999 1.00 95.75 93 PHE A CA 1
ATOM 725 C C . PHE A 1 93 ? -3.042 -5.662 13.336 1.00 95.75 93 PHE A C 1
ATOM 727 O O . PHE A 1 93 ? -3.723 -5.639 14.357 1.00 95.75 93 PHE A O 1
ATOM 734 N N . ARG A 1 94 ? -3.046 -6.729 12.523 1.00 94.69 94 ARG A N 1
ATOM 735 C CA . ARG A 1 94 ? -3.890 -7.915 12.755 1.00 94.69 94 ARG A CA 1
ATOM 736 C C . ARG A 1 94 ? -3.535 -8.639 14.056 1.00 94.69 94 ARG A C 1
ATOM 738 O O . ARG A 1 94 ? -4.423 -9.172 14.712 1.00 94.69 94 ARG A O 1
ATOM 745 N N . ASN A 1 95 ? -2.262 -8.623 14.453 1.00 94.38 95 ASN A N 1
ATOM 746 C CA . ASN A 1 95 ? -1.784 -9.231 15.697 1.00 94.38 95 ASN A CA 1
ATOM 747 C C . ASN A 1 95 ? -1.834 -8.282 16.910 1.00 94.38 95 ASN A C 1
ATOM 749 O O . ASN A 1 95 ? -1.279 -8.607 17.959 1.00 94.38 95 ASN A O 1
ATOM 753 N N . SER A 1 96 ? -2.501 -7.127 16.807 1.00 94.06 96 SER A N 1
ATOM 754 C CA . SER A 1 96 ? -2.630 -6.138 17.893 1.00 94.06 96 SER A CA 1
ATOM 755 C C . SER A 1 96 ? -1.301 -5.577 18.414 1.00 94.06 96 SER A C 1
ATOM 757 O O . SER A 1 96 ? -1.224 -5.134 19.563 1.00 94.06 96 SER A O 1
ATOM 759 N N . LYS A 1 97 ? -0.232 -5.604 17.609 1.00 95.44 97 LYS A N 1
ATOM 760 C CA . LYS A 1 97 ? 1.064 -5.016 17.987 1.00 95.44 97 LYS A CA 1
ATOM 761 C C . LYS A 1 97 ? 1.023 -3.490 18.005 1.00 95.44 97 LYS A C 1
ATOM 763 O O . LYS A 1 97 ? 1.786 -2.867 18.743 1.00 95.44 97 LYS A O 1
ATOM 768 N N . PHE A 1 98 ? 0.109 -2.906 17.240 1.00 95.06 98 PHE A N 1
ATOM 769 C CA . PHE A 1 98 ? -0.346 -1.536 17.416 1.00 95.06 98 PHE A CA 1
ATOM 770 C C . PHE A 1 98 ? -1.849 -1.446 17.177 1.00 95.06 98 PHE A C 1
ATOM 772 O O . PHE A 1 98 ? -2.445 -2.333 16.571 1.00 95.06 98 PHE A O 1
ATOM 779 N N . SER A 1 99 ? -2.446 -0.359 17.653 1.00 94.25 99 SER A N 1
ATOM 780 C CA . SER A 1 99 ? -3.864 -0.059 17.472 1.00 94.25 99 SER A CA 1
ATOM 781 C C . SER A 1 99 ? -4.072 1.391 17.051 1.00 94.25 99 SER A C 1
ATOM 783 O O . SER A 1 99 ? -3.184 2.238 17.189 1.00 94.25 99 SER A O 1
ATOM 785 N N . LEU A 1 100 ? -5.264 1.668 16.527 1.00 93.31 100 LEU A N 1
ATOM 786 C CA . LEU A 1 100 ? -5.693 3.006 16.143 1.00 93.31 100 LEU A CA 1
ATOM 787 C C . LEU A 1 100 ? -6.741 3.510 17.143 1.00 93.31 100 LEU A C 1
ATOM 789 O O . LEU A 1 100 ? -7.720 2.801 17.400 1.00 93.31 100 LEU A O 1
ATOM 793 N N . PRO A 1 101 ? -6.589 4.726 17.699 1.00 91.06 101 PRO A N 1
ATOM 794 C CA . PRO A 1 101 ? -7.552 5.283 18.638 1.00 91.06 101 PRO A CA 1
ATOM 795 C C . PRO A 1 101 ? -8.987 5.261 18.097 1.00 91.06 101 PRO A C 1
ATOM 797 O O . PRO A 1 101 ? -9.289 5.813 17.033 1.00 91.06 101 PRO A O 1
ATOM 800 N N . GLY A 1 102 ? -9.882 4.628 18.857 1.00 88.38 102 GLY A N 1
ATOM 801 C CA . GLY A 1 102 ? -11.307 4.542 18.539 1.00 88.38 102 GLY A CA 1
ATOM 802 C C . GLY A 1 102 ? -11.670 3.561 17.420 1.00 88.38 102 GLY A C 1
ATOM 803 O O . GLY A 1 102 ? -12.792 3.648 16.921 1.00 88.38 102 GLY A O 1
ATOM 804 N N . ILE A 1 103 ? -10.757 2.668 17.022 1.00 91.19 103 ILE A N 1
ATOM 805 C CA . ILE A 1 103 ? -10.993 1.617 16.025 1.00 91.19 103 ILE A CA 1
ATOM 806 C C . ILE A 1 103 ? -10.809 0.248 16.675 1.00 91.19 103 ILE A C 1
ATOM 808 O O . ILE A 1 103 ? -9.739 -0.062 17.194 1.00 91.19 103 ILE A O 1
ATOM 812 N N . ASP A 1 104 ? -11.834 -0.597 16.587 1.00 89.50 104 ASP A N 1
ATOM 813 C CA . ASP A 1 104 ? -11.671 -2.027 16.839 1.00 89.50 104 ASP A CA 1
ATOM 814 C C . ASP A 1 104 ? -11.111 -2.694 15.577 1.00 89.50 104 ASP A C 1
ATOM 816 O O . ASP A 1 104 ? -11.816 -2.884 14.584 1.00 89.50 104 ASP A O 1
ATOM 820 N N . GLN A 1 105 ? -9.830 -3.050 15.614 1.00 89.56 105 GLN A N 1
ATOM 821 C CA . GLN A 1 105 ? -9.111 -3.700 14.513 1.00 89.56 105 GLN A CA 1
ATOM 822 C C . GLN A 1 105 ? -9.776 -4.994 14.011 1.00 89.56 105 GLN A C 1
ATOM 824 O O . GLN A 1 105 ? -9.638 -5.327 12.834 1.00 89.56 105 GLN A O 1
ATOM 829 N N . ASN A 1 106 ? -10.530 -5.706 14.858 1.00 88.94 106 ASN A N 1
ATOM 830 C CA . ASN A 1 106 ? -11.213 -6.941 14.463 1.00 88.94 106 ASN A CA 1
ATOM 831 C C . ASN A 1 106 ? -12.421 -6.666 13.556 1.00 88.94 106 ASN A C 1
ATOM 833 O O . ASN A 1 106 ? -12.888 -7.560 12.856 1.00 88.94 106 ASN A O 1
ATOM 837 N N . THR A 1 107 ? -12.915 -5.426 13.544 1.00 89.81 107 THR A N 1
ATOM 838 C CA . THR A 1 107 ? -14.036 -4.993 12.695 1.00 89.81 107 THR A CA 1
ATOM 839 C C . THR A 1 107 ? -13.590 -4.457 11.334 1.00 89.81 107 THR A C 1
ATOM 841 O O . THR A 1 107 ? -14.428 -4.246 10.452 1.00 89.81 107 THR A O 1
ATOM 844 N N . VAL A 1 108 ? -12.279 -4.262 11.139 1.00 92.69 108 VAL A N 1
ATOM 845 C CA . VAL A 1 108 ? -11.693 -3.918 9.840 1.00 92.69 108 VAL A CA 1
ATOM 846 C C . VAL A 1 108 ? -11.705 -5.169 8.969 1.00 92.69 108 VAL A C 1
ATOM 848 O O . VAL A 1 108 ? -10.857 -6.048 9.108 1.00 92.69 108 VAL A O 1
ATOM 851 N N . ALA A 1 109 ? -12.685 -5.264 8.077 1.00 92.38 109 ALA A N 1
ATOM 852 C CA . ALA A 1 109 ? -12.841 -6.397 7.180 1.00 92.38 109 ALA A CA 1
ATOM 853 C C . ALA A 1 109 ? -11.711 -6.409 6.147 1.00 92.38 109 ALA A C 1
ATOM 855 O O . ALA A 1 109 ? -10.897 -7.325 6.144 1.00 92.38 109 ALA A O 1
ATOM 856 N N . THR A 1 110 ? -11.596 -5.358 5.337 1.00 94.44 110 THR A N 1
ATOM 857 C CA . THR A 1 110 ? -10.679 -5.337 4.188 1.00 94.44 110 THR A CA 1
ATOM 858 C C . THR A 1 110 ? -9.563 -4.318 4.373 1.00 94.44 110 THR A C 1
ATOM 860 O O . THR A 1 110 ? -9.821 -3.194 4.809 1.00 94.44 110 THR A O 1
ATOM 863 N N . ILE A 1 111 ? -8.335 -4.695 4.005 1.00 96.50 111 ILE A N 1
ATOM 864 C CA . ILE A 1 111 ? -7.182 -3.790 3.947 1.00 96.50 111 ILE A CA 1
ATOM 865 C C . ILE A 1 111 ? -6.710 -3.643 2.496 1.00 96.50 111 ILE A C 1
ATOM 867 O O . ILE A 1 111 ? -6.465 -4.638 1.817 1.00 96.50 111 ILE A O 1
ATOM 871 N N . TYR A 1 112 ? -6.555 -2.400 2.042 1.00 95.88 112 TYR A N 1
ATOM 872 C CA . TYR A 1 112 ? -6.011 -2.028 0.737 1.00 95.88 112 TYR A CA 1
ATOM 873 C C . TYR A 1 112 ? -4.575 -1.503 0.928 1.00 95.88 112 TYR A C 1
ATOM 875 O O . TYR A 1 112 ? -4.408 -0.385 1.423 1.00 95.88 112 TYR A O 1
ATOM 883 N N . PRO A 1 113 ? -3.534 -2.294 0.609 1.00 97.06 113 PRO A N 1
ATOM 884 C CA . PRO A 1 113 ? -2.143 -1.862 0.712 1.00 97.06 113 PRO A CA 1
ATOM 885 C C . PRO A 1 113 ? -1.733 -1.058 -0.527 1.00 97.06 113 PRO A C 1
ATOM 887 O O . PRO A 1 113 ? -1.850 -1.542 -1.654 1.00 97.06 113 PRO A O 1
ATOM 890 N N . ILE A 1 114 ? -1.234 0.161 -0.325 1.00 95.00 114 ILE A N 1
ATOM 891 C CA . ILE A 1 114 ? -0.926 1.091 -1.415 1.00 95.00 114 ILE A CA 1
ATOM 892 C C . ILE A 1 114 ? 0.436 1.736 -1.184 1.00 95.00 114 ILE A C 1
ATOM 894 O O . ILE A 1 114 ? 0.688 2.332 -0.136 1.00 95.00 114 ILE A O 1
ATOM 898 N N . ILE A 1 115 ? 1.304 1.649 -2.187 1.00 94.06 115 ILE A N 1
ATOM 899 C CA . ILE A 1 115 ? 2.548 2.412 -2.226 1.00 94.06 115 ILE A CA 1
ATOM 900 C C . ILE A 1 115 ? 2.282 3.735 -2.940 1.00 94.06 115 ILE A C 1
ATOM 902 O O . ILE A 1 115 ? 1.783 3.739 -4.063 1.00 94.06 115 ILE A O 1
ATOM 906 N N . VAL A 1 116 ? 2.649 4.853 -2.319 1.00 89.44 116 VAL A N 1
ATOM 907 C CA . VAL A 1 116 ? 2.574 6.183 -2.932 1.00 89.44 116 VAL A CA 1
ATOM 908 C C . VAL A 1 116 ? 3.978 6.628 -3.330 1.00 89.44 116 VAL A C 1
ATOM 910 O O . VAL A 1 116 ? 4.842 6.803 -2.478 1.00 89.44 116 VAL A O 1
ATOM 913 N N . THR A 1 117 ? 4.240 6.796 -4.621 1.00 85.62 117 THR A N 1
ATOM 914 C CA . THR A 1 117 ? 5.550 7.179 -5.157 1.00 85.62 117 THR A CA 1
ATOM 915 C C . THR A 1 117 ? 5.593 8.653 -5.532 1.00 85.62 117 THR A C 1
ATOM 917 O O . THR A 1 117 ? 4.616 9.193 -6.044 1.00 85.62 117 THR A O 1
ATOM 920 N N . LEU A 1 118 ? 6.744 9.306 -5.346 1.00 78.62 118 LEU A N 1
ATOM 921 C CA . LEU A 1 118 ? 6.902 10.723 -5.701 1.00 78.62 118 LEU A CA 1
ATOM 922 C C . LEU A 1 118 ? 6.594 10.999 -7.183 1.00 78.62 118 LEU A C 1
ATOM 924 O O . LEU A 1 118 ? 5.799 11.879 -7.502 1.00 78.62 118 LEU A O 1
ATOM 928 N N . ASP A 1 119 ? 7.193 10.206 -8.073 1.00 74.31 119 ASP A N 1
ATOM 929 C CA . ASP A 1 119 ? 6.966 10.284 -9.517 1.00 74.31 119 ASP A CA 1
ATOM 930 C C . ASP A 1 119 ? 6.088 9.121 -9.995 1.00 74.31 119 ASP A C 1
ATOM 932 O O . ASP A 1 119 ? 5.989 8.078 -9.341 1.00 74.31 119 ASP A O 1
ATOM 936 N N . GLN A 1 120 ? 5.494 9.271 -11.179 1.00 75.38 120 GLN A N 1
ATOM 937 C CA . GLN A 1 120 ? 4.825 8.167 -11.863 1.00 75.38 120 GLN A CA 1
ATOM 938 C C . GLN A 1 120 ? 5.837 7.099 -12.288 1.00 75.38 120 GLN A C 1
ATOM 940 O O . GLN A 1 120 ? 6.821 7.371 -12.981 1.00 75.38 120 GLN A O 1
ATOM 945 N N . TRP A 1 121 ? 5.564 5.859 -11.895 1.00 80.94 121 TRP A N 1
ATOM 946 C CA . TRP A 1 121 ? 6.273 4.688 -12.395 1.00 80.94 121 TRP A CA 1
ATOM 947 C C . TRP A 1 121 ? 5.589 4.159 -13.665 1.00 80.94 121 TRP A C 1
ATOM 949 O O . TRP A 1 121 ? 4.367 4.272 -13.785 1.00 80.94 121 TRP A O 1
ATOM 959 N N . PRO A 1 122 ? 6.330 3.547 -14.609 1.00 81.12 122 PRO A N 1
ATOM 960 C CA . PRO A 1 122 ? 5.785 3.056 -15.877 1.00 81.12 122 PRO A CA 1
ATOM 961 C C . PRO A 1 122 ? 5.007 1.734 -15.710 1.00 81.12 122 PRO A C 1
ATOM 963 O O . PRO A 1 122 ? 5.226 0.764 -16.438 1.00 81.12 122 PRO A O 1
ATOM 966 N N . PHE A 1 123 ? 4.100 1.667 -14.736 1.00 81.19 123 PHE A N 1
ATOM 967 C CA . PHE A 1 123 ? 3.240 0.517 -14.476 1.00 81.19 123 PHE A CA 1
ATOM 968 C C . PHE A 1 123 ? 2.044 0.514 -15.419 1.00 81.19 123 PHE A C 1
ATOM 970 O O . PHE A 1 123 ? 0.935 0.813 -15.020 1.00 81.19 123 PHE A O 1
ATOM 977 N N . PHE A 1 124 ? 2.244 0.169 -16.685 1.00 80.50 124 PHE A N 1
ATOM 978 C CA . PHE A 1 124 ? 1.135 -0.296 -17.525 1.00 80.50 124 PHE A CA 1
ATOM 979 C C . PHE A 1 124 ? 0.840 -1.772 -17.225 1.00 80.50 124 PHE A C 1
ATOM 981 O O . PHE A 1 124 ? 1.640 -2.427 -16.558 1.00 80.50 124 PHE A O 1
ATOM 988 N N . LEU A 1 125 ? -0.274 -2.304 -17.742 1.00 84.25 125 LEU A N 1
ATOM 989 C CA . LEU A 1 125 ? -0.791 -3.650 -17.451 1.00 84.25 125 LEU A CA 1
ATOM 990 C C . LEU A 1 125 ? 0.293 -4.725 -17.236 1.00 84.25 125 LEU A C 1
ATOM 992 O O . LEU A 1 125 ? 0.392 -5.287 -16.149 1.00 84.25 125 LEU A O 1
ATOM 996 N N . LYS A 1 126 ? 1.152 -4.961 -18.238 1.00 87.50 126 LYS A N 1
ATOM 997 C CA . LYS A 1 126 ? 2.193 -6.005 -18.183 1.00 87.50 126 LYS A CA 1
ATOM 998 C C . LYS A 1 126 ? 3.224 -5.773 -17.073 1.00 87.50 126 LYS A C 1
ATOM 1000 O O . LYS A 1 126 ? 3.628 -6.715 -16.400 1.00 87.50 126 LYS A O 1
ATOM 1005 N N . ASN A 1 127 ? 3.634 -4.524 -16.870 1.00 90.38 127 ASN A N 1
ATOM 1006 C CA . ASN A 1 127 ? 4.624 -4.169 -15.854 1.00 90.38 127 ASN A CA 1
ATOM 1007 C C . ASN A 1 127 ? 4.023 -4.280 -14.450 1.00 90.38 127 ASN A C 1
ATOM 1009 O O . ASN A 1 127 ? 4.692 -4.751 -13.536 1.00 90.38 127 ASN A O 1
ATOM 1013 N N . TYR A 1 128 ? 2.756 -3.887 -14.281 1.00 92.06 128 TYR A N 1
ATOM 1014 C CA . TYR A 1 128 ? 2.045 -4.071 -13.017 1.00 92.06 128 TYR A CA 1
ATOM 1015 C C . TYR A 1 128 ? 1.874 -5.555 -12.684 1.00 92.06 128 TYR A C 1
ATOM 1017 O O . TYR A 1 128 ? 2.144 -5.956 -11.557 1.00 92.06 128 TYR A O 1
ATOM 1025 N N . GLN A 1 129 ? 1.469 -6.377 -13.656 1.00 92.44 129 GLN A N 1
ATOM 1026 C CA . GLN A 1 129 ? 1.314 -7.820 -13.459 1.00 92.44 129 GLN A CA 1
ATOM 1027 C C . GLN A 1 129 ? 2.628 -8.472 -13.026 1.00 92.44 129 GLN A C 1
ATOM 1029 O O . GLN A 1 129 ? 2.639 -9.181 -12.024 1.00 92.44 129 GLN A O 1
ATOM 1034 N N . ALA A 1 130 ? 3.733 -8.159 -13.707 1.00 94.00 130 ALA A N 1
ATOM 1035 C CA . ALA A 1 130 ? 5.056 -8.652 -13.333 1.00 94.00 130 ALA A CA 1
ATOM 1036 C C . ALA A 1 130 ? 5.468 -8.200 -11.917 1.00 94.00 130 ALA A C 1
ATOM 1038 O O . ALA A 1 130 ? 5.955 -9.006 -11.132 1.00 94.00 130 ALA A O 1
ATOM 1039 N N . PHE A 1 131 ? 5.204 -6.946 -11.540 1.00 94.94 131 PHE A N 1
ATOM 1040 C CA . PHE A 1 131 ? 5.452 -6.478 -10.173 1.00 94.94 131 PHE A CA 1
ATOM 1041 C C . PHE A 1 131 ? 4.590 -7.203 -9.130 1.00 94.94 131 PHE A C 1
ATOM 1043 O O . PHE A 1 131 ? 5.093 -7.627 -8.090 1.00 94.94 131 PHE A O 1
ATOM 1050 N N . ALA A 1 132 ? 3.294 -7.367 -9.396 1.00 94.25 132 ALA A N 1
ATOM 1051 C CA . ALA A 1 132 ? 2.382 -8.068 -8.499 1.00 94.25 132 ALA A CA 1
ATOM 1052 C C . ALA A 1 132 ? 2.759 -9.553 -8.354 1.00 94.25 132 ALA A C 1
ATOM 1054 O O . ALA A 1 132 ? 2.605 -10.129 -7.275 1.00 94.25 132 ALA A O 1
ATOM 1055 N N . GLU A 1 133 ? 3.270 -10.172 -9.419 1.00 94.94 133 GLU A N 1
ATOM 1056 C CA . GLU A 1 133 ? 3.846 -11.515 -9.391 1.00 94.94 133 GLU A CA 1
ATOM 1057 C C . GLU A 1 133 ? 5.102 -11.583 -8.528 1.00 94.94 133 GLU A C 1
ATOM 1059 O O . GLU A 1 133 ? 5.173 -12.475 -7.685 1.00 94.94 133 GLU A O 1
ATOM 1064 N N . ASP A 1 134 ? 6.029 -10.631 -8.652 1.00 96.19 134 ASP A N 1
ATOM 1065 C CA . ASP A 1 134 ? 7.239 -10.571 -7.824 1.00 96.19 134 ASP A CA 1
ATOM 1066 C C . ASP A 1 134 ? 6.894 -10.393 -6.332 1.00 96.19 134 ASP A C 1
ATOM 1068 O O . ASP A 1 134 ? 7.393 -11.129 -5.478 1.00 96.19 134 ASP A O 1
ATOM 1072 N N . VAL A 1 135 ? 5.964 -9.487 -5.998 1.00 96.44 135 VAL A N 1
ATOM 1073 C CA . VAL A 1 135 ? 5.460 -9.311 -4.620 1.00 96.44 135 VAL A CA 1
ATOM 1074 C C . VAL A 1 135 ? 4.838 -10.607 -4.099 1.00 96.44 135 VAL A C 1
ATOM 1076 O O . VAL A 1 135 ? 5.097 -11.023 -2.965 1.00 96.44 135 VAL A O 1
ATOM 1079 N N . ARG A 1 136 ? 4.044 -11.286 -4.935 1.00 94.25 136 ARG A N 1
ATOM 1080 C CA . ARG A 1 136 ? 3.436 -12.565 -4.572 1.00 94.25 136 ARG A CA 1
ATOM 1081 C C . ARG A 1 136 ? 4.502 -13.635 -4.383 1.00 94.25 136 ARG A C 1
ATOM 1083 O O . ARG A 1 136 ? 4.386 -14.386 -3.419 1.00 94.25 136 ARG A O 1
ATOM 1090 N N . ALA A 1 137 ? 5.497 -13.744 -5.259 1.00 95.44 137 ALA A N 1
ATOM 1091 C CA . ALA A 1 137 ? 6.562 -14.747 -5.196 1.00 95.44 137 ALA A CA 1
ATOM 1092 C C . ALA A 1 137 ? 7.354 -14.659 -3.882 1.00 95.44 137 ALA A C 1
ATOM 1094 O O . ALA A 1 137 ? 7.703 -15.685 -3.305 1.00 95.44 137 ALA A O 1
ATOM 1095 N N . GLU A 1 138 ? 7.509 -13.447 -3.352 1.00 94.81 138 GLU A N 1
ATOM 1096 C CA . GLU A 1 138 ? 8.125 -13.155 -2.051 1.00 94.81 138 GLU A CA 1
ATOM 1097 C C . GLU A 1 138 ? 7.243 -13.503 -0.835 1.00 94.81 138 GLU A C 1
ATOM 1099 O O . GLU A 1 138 ? 7.648 -13.312 0.312 1.00 94.81 138 GLU A O 1
ATOM 1104 N N . GLY A 1 139 ? 6.027 -14.011 -1.057 1.00 95.75 139 GLY A N 1
ATOM 1105 C CA . GLY A 1 139 ? 5.101 -14.396 0.009 1.00 95.75 139 GLY A CA 1
ATOM 1106 C C . GLY A 1 139 ? 4.391 -13.224 0.692 1.00 95.75 139 GLY A C 1
ATOM 1107 O O . GLY A 1 139 ? 3.740 -13.441 1.711 1.00 95.75 139 GLY A O 1
ATOM 1108 N N . LEU A 1 140 ? 4.493 -12.012 0.141 1.00 96.88 140 LEU A N 1
ATOM 1109 C CA . LEU A 1 140 ? 4.019 -10.774 0.764 1.00 96.88 140 LEU A CA 1
ATOM 1110 C C . LEU A 1 140 ? 2.541 -10.503 0.466 1.00 96.88 140 LEU A C 1
ATOM 1112 O O . LEU A 1 140 ? 2.042 -10.846 -0.607 1.00 96.88 140 LEU A O 1
ATOM 1116 N N . LEU A 1 141 ? 1.868 -9.835 1.406 1.00 96.25 141 LEU A N 1
ATOM 1117 C CA . LEU A 1 141 ? 0.489 -9.347 1.305 1.00 96.25 141 LEU A CA 1
ATOM 1118 C C . LEU A 1 141 ? -0.521 -10.458 0.983 1.00 96.25 141 LEU A C 1
ATOM 1120 O O . LEU A 1 141 ? -1.491 -10.259 0.255 1.00 96.25 141 LEU A O 1
ATOM 1124 N N . ARG A 1 142 ? -0.271 -11.660 1.518 1.00 95.44 142 ARG A N 1
ATOM 1125 C CA . ARG A 1 142 ? -1.111 -12.857 1.335 1.00 95.44 142 ARG A CA 1
ATOM 1126 C C . ARG A 1 142 ? -2.094 -13.096 2.487 1.00 95.44 142 ARG A C 1
ATOM 1128 O O . ARG A 1 142 ? -2.771 -14.124 2.501 1.00 95.44 142 ARG A O 1
ATOM 1135 N N . GLN A 1 143 ? -2.144 -12.208 3.482 1.00 95.06 143 GLN A N 1
ATOM 1136 C CA . GLN A 1 143 ? -3.045 -12.360 4.623 1.00 95.06 143 GLN A CA 1
ATOM 1137 C C . GLN A 1 143 ? -4.513 -12.312 4.151 1.00 95.06 143 GLN A C 1
ATOM 1139 O O . GLN A 1 143 ? -4.830 -11.633 3.171 1.00 95.06 143 GLN A O 1
ATOM 1144 N N . PRO A 1 144 ? -5.442 -12.996 4.843 1.00 93.62 144 PRO A N 1
ATOM 1145 C CA . PRO A 1 144 ? -6.859 -12.936 4.503 1.00 93.62 144 PRO A CA 1
ATOM 1146 C C . PRO A 1 144 ? -7.392 -11.499 4.478 1.00 93.62 144 PRO A C 1
ATOM 1148 O O . PRO A 1 144 ? -7.057 -10.686 5.341 1.00 93.62 144 PRO A O 1
ATOM 1151 N N . GLN A 1 145 ? -8.267 -11.217 3.508 1.00 94.62 145 GLN A N 1
ATOM 1152 C CA . GLN A 1 145 ? -8.927 -9.914 3.340 1.00 94.62 145 GLN A CA 1
ATOM 1153 C C . GLN A 1 145 ? -7.953 -8.736 3.134 1.00 94.62 145 GLN A C 1
ATOM 1155 O O . GLN A 1 145 ? -8.279 -7.58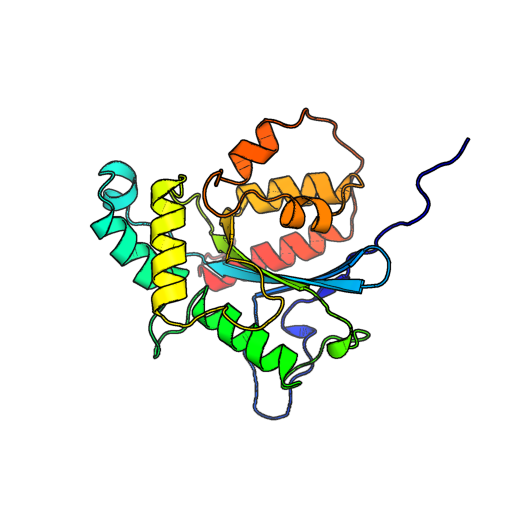3 3.425 1.00 94.62 145 GLN A O 1
ATOM 1160 N N . VAL A 1 146 ? -6.758 -9.023 2.619 1.00 96.12 146 VAL A N 1
ATOM 1161 C CA . VAL A 1 146 ? -5.832 -8.025 2.082 1.00 96.12 146 VAL A CA 1
ATOM 1162 C C . VAL A 1 146 ? -5.956 -8.039 0.567 1.00 96.12 146 VAL A C 1
ATOM 1164 O O . VAL A 1 146 ? -5.870 -9.092 -0.064 1.00 96.12 146 VAL A O 1
ATOM 1167 N N . MET A 1 147 ? -6.212 -6.872 -0.010 1.00 95.25 147 MET A N 1
ATOM 1168 C CA . MET A 1 147 ? -6.340 -6.717 -1.456 1.00 95.25 147 MET A CA 1
ATOM 1169 C C . MET A 1 147 ? -4.962 -6.708 -2.129 1.00 95.25 147 MET A C 1
ATOM 1171 O O . MET A 1 147 ? -3.962 -6.430 -1.460 1.00 95.25 147 MET A O 1
ATOM 1175 N N . PRO A 1 148 ? -4.879 -6.986 -3.446 1.00 93.44 148 PRO A N 1
ATOM 1176 C CA . PRO A 1 148 ? -3.631 -6.849 -4.185 1.00 93.44 148 PRO A CA 1
ATOM 1177 C C . PRO A 1 148 ? -3.006 -5.469 -3.983 1.00 93.44 148 PRO A C 1
ATOM 1179 O O . PRO A 1 148 ? -3.715 -4.466 -3.890 1.00 93.44 148 PRO A O 1
ATOM 1182 N N . ILE A 1 149 ? -1.675 -5.436 -3.930 1.00 94.94 149 ILE A N 1
ATOM 1183 C CA . ILE A 1 149 ? -0.936 -4.190 -3.769 1.00 94.94 149 ILE A CA 1
ATOM 1184 C C . ILE A 1 149 ? -1.210 -3.235 -4.920 1.00 94.94 149 ILE A C 1
ATOM 1186 O O . ILE A 1 149 ? -1.265 -3.625 -6.091 1.00 94.94 149 ILE A O 1
ATOM 1190 N N . ASP A 1 150 ? -1.343 -1.971 -4.563 1.00 93.56 150 ASP A N 1
ATOM 1191 C CA . ASP A 1 150 ? -1.522 -0.893 -5.506 1.00 93.56 150 ASP A CA 1
ATOM 1192 C C . ASP A 1 150 ? -0.366 0.109 -5.452 1.00 93.56 150 ASP A C 1
ATOM 1194 O O . ASP A 1 150 ? 0.347 0.204 -4.452 1.00 93.56 150 ASP A O 1
ATOM 1198 N N . ILE A 1 151 ? -0.164 0.846 -6.541 1.00 90.50 151 ILE A N 1
ATOM 1199 C CA . ILE A 1 151 ? 0.859 1.879 -6.662 1.00 90.50 151 ILE A CA 1
ATOM 1200 C C . ILE A 1 151 ? 0.228 3.130 -7.242 1.00 90.50 151 ILE A C 1
ATOM 1202 O O . ILE A 1 151 ? -0.290 3.119 -8.361 1.00 90.50 151 ILE A O 1
ATOM 1206 N N . TRP A 1 152 ? 0.318 4.212 -6.483 1.00 88.31 152 TRP A N 1
ATOM 1207 C CA . TRP A 1 152 ? -0.144 5.538 -6.861 1.00 88.31 152 TRP A CA 1
ATOM 1208 C C . TRP A 1 152 ? 1.043 6.485 -6.908 1.00 88.31 152 TRP A C 1
ATOM 1210 O O . TRP A 1 152 ? 1.966 6.359 -6.115 1.00 88.31 152 TRP A O 1
ATOM 1220 N N . SER A 1 153 ? 1.020 7.464 -7.799 1.00 81.56 153 SER A N 1
ATOM 1221 C CA . SER A 1 153 ? 1.907 8.618 -7.686 1.00 81.56 153 SER A CA 1
ATOM 1222 C C . SER A 1 153 ? 1.343 9.645 -6.700 1.00 81.56 153 SER A C 1
ATOM 1224 O O . SER A 1 153 ? 0.145 9.659 -6.411 1.00 81.56 153 SER A O 1
ATOM 1226 N N . CYS A 1 154 ? 2.177 10.568 -6.228 1.00 76.75 154 CYS A N 1
ATOM 1227 C CA . CYS A 1 154 ? 1.710 11.720 -5.458 1.00 76.75 154 CYS A CA 1
ATOM 1228 C C . CYS A 1 154 ? 0.673 12.541 -6.233 1.00 76.75 154 CYS A C 1
ATOM 1230 O O . CYS A 1 154 ? -0.293 12.998 -5.634 1.00 76.75 154 CYS A O 1
ATOM 1232 N N . PHE A 1 155 ? 0.810 12.638 -7.559 1.00 74.75 155 PHE A N 1
ATOM 1233 C CA . PHE A 1 155 ? -0.188 13.273 -8.420 1.00 74.75 155 PHE A CA 1
ATOM 1234 C C . PHE A 1 155 ? -1.531 12.524 -8.414 1.00 74.75 155 PHE A C 1
ATOM 1236 O O . PHE A 1 155 ? -2.591 13.146 -8.325 1.00 74.75 155 PHE A O 1
ATOM 1243 N N . ASP A 1 156 ? -1.505 11.188 -8.478 1.00 78.25 156 ASP A N 1
ATOM 1244 C CA . ASP A 1 156 ? -2.719 10.369 -8.369 1.00 78.25 156 ASP A CA 1
ATOM 1245 C C . ASP A 1 156 ? -3.409 10.604 -7.028 1.00 78.25 156 ASP A C 1
ATOM 1247 O O . ASP A 1 156 ? -4.618 10.824 -6.967 1.00 78.25 156 ASP A O 1
ATOM 1251 N N . PHE A 1 157 ? -2.625 10.580 -5.954 1.00 78.50 157 PHE A N 1
ATOM 1252 C CA . PHE A 1 157 ? -3.122 10.755 -4.603 1.00 78.50 157 PHE A CA 1
ATOM 1253 C C . PHE A 1 157 ? -3.680 12.164 -4.367 1.00 78.50 157 PHE A C 1
ATOM 1255 O O . PHE A 1 157 ? -4.768 12.296 -3.816 1.00 78.50 157 PHE A O 1
ATOM 1262 N N . GLU A 1 158 ? -3.009 13.211 -4.850 1.00 71.81 158 GLU A N 1
ATOM 1263 C CA . GLU A 1 158 ? -3.503 14.594 -4.820 1.00 71.81 158 GLU A CA 1
ATOM 1264 C C . GLU A 1 158 ? -4.822 14.730 -5.598 1.00 71.81 158 GLU A C 1
ATOM 1266 O O . GLU A 1 158 ? -5.813 15.273 -5.094 1.00 71.81 158 GLU A O 1
ATOM 1271 N N . THR A 1 159 ? -4.882 14.139 -6.795 1.00 71.00 159 THR A N 1
ATOM 1272 C CA . THR A 1 159 ? -6.097 14.113 -7.616 1.00 71.00 159 THR A CA 1
ATOM 1273 C C . THR A 1 159 ? -7.234 13.393 -6.889 1.00 71.00 159 THR A C 1
ATOM 1275 O O . THR A 1 159 ? -8.365 13.884 -6.880 1.00 71.00 159 THR A O 1
ATOM 1278 N N . LEU A 1 160 ? -6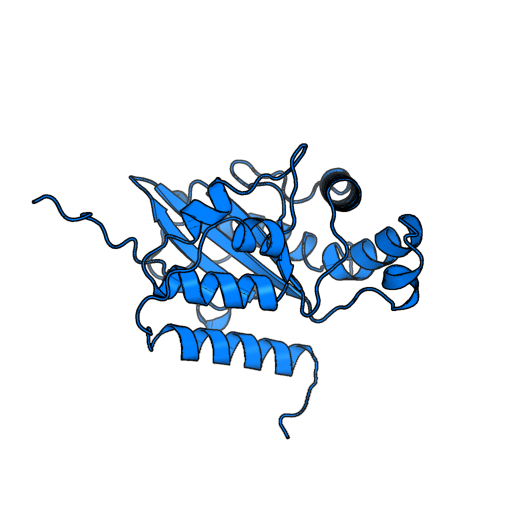.965 12.259 -6.236 1.00 73.00 160 LEU A N 1
ATOM 1279 C CA . LEU A 1 160 ? -7.952 11.559 -5.415 1.00 73.00 160 LEU A CA 1
ATOM 1280 C C . LEU A 1 160 ? -8.414 12.401 -4.235 1.00 73.00 160 LEU A C 1
ATOM 1282 O O . LEU A 1 160 ? -9.616 12.516 -4.018 1.00 73.00 160 LEU A O 1
ATOM 1286 N N . CYS A 1 161 ? -7.490 13.011 -3.500 1.00 64.75 161 CYS A N 1
ATOM 1287 C CA . CYS A 1 161 ? -7.794 13.860 -2.356 1.00 64.75 161 CYS A CA 1
ATOM 1288 C C . CYS A 1 161 ? -8.759 14.989 -2.746 1.00 64.75 161 CYS A C 1
ATOM 1290 O O . CYS A 1 161 ? -9.774 15.170 -2.073 1.00 64.75 161 CYS A O 1
ATOM 1292 N N . SER A 1 162 ? -8.546 15.651 -3.889 1.00 59.34 162 SER A N 1
ATOM 1293 C CA . SER A 1 162 ? -9.475 16.669 -4.414 1.00 59.34 162 SER A CA 1
ATOM 1294 C C . SER A 1 162 ? -10.899 16.131 -4.675 1.00 59.34 162 SER A C 1
ATOM 1296 O O . SER A 1 162 ? -11.902 16.800 -4.401 1.00 59.34 162 SER A O 1
ATOM 1298 N N . ARG A 1 163 ? -11.016 14.880 -5.140 1.00 56.94 163 ARG A N 1
ATOM 1299 C CA . ARG A 1 163 ? -12.299 14.208 -5.421 1.00 56.94 163 ARG A CA 1
ATOM 1300 C C . ARG A 1 163 ? -12.981 13.698 -4.151 1.00 56.94 163 ARG A C 1
ATOM 1302 O O . ARG A 1 163 ? -14.207 13.730 -4.054 1.00 56.94 163 ARG A O 1
ATOM 1309 N N . VAL A 1 164 ? -12.196 13.278 -3.162 1.00 56.22 164 VAL A N 1
ATOM 1310 C CA . VAL A 1 164 ? -12.672 12.827 -1.847 1.00 56.22 164 VAL A CA 1
ATOM 1311 C C . VAL A 1 164 ? -13.232 13.993 -1.034 1.00 56.22 164 VAL A C 1
ATOM 1313 O O . VAL A 1 164 ? -14.285 13.854 -0.413 1.00 56.22 164 VAL A O 1
ATOM 1316 N N . ILE A 1 165 ? -12.603 15.170 -1.130 1.00 48.56 165 ILE A N 1
ATOM 1317 C CA . ILE A 1 165 ? -13.108 16.446 -0.590 1.00 48.56 165 ILE A CA 1
ATOM 1318 C C . ILE A 1 165 ? -14.503 16.783 -1.150 1.00 48.56 165 ILE A C 1
ATOM 1320 O O . ILE A 1 165 ? -15.342 17.331 -0.439 1.00 48.56 165 ILE A O 1
ATOM 1324 N N . SER A 1 166 ? -14.783 16.376 -2.390 1.00 42.81 166 SER A N 1
ATOM 1325 C CA . SER A 1 166 ? -16.005 16.713 -3.131 1.00 42.81 166 SER A CA 1
ATOM 1326 C C . SER A 1 166 ? -17.176 15.732 -2.924 1.00 42.81 166 SER A C 1
ATOM 1328 O O . SER A 1 166 ? -18.159 15.785 -3.660 1.00 42.81 166 SER A O 1
ATOM 1330 N N . GLY A 1 167 ? -17.109 14.840 -1.925 1.00 45.03 167 GLY A N 1
ATOM 1331 C CA . GLY A 1 167 ? -18.208 13.924 -1.575 1.00 45.03 167 GLY A CA 1
ATOM 1332 C C . GLY A 1 167 ? -18.137 12.519 -2.196 1.00 45.03 167 GLY A C 1
ATOM 1333 O O . GLY A 1 167 ? -19.113 11.772 -2.117 1.00 45.03 167 GLY A O 1
ATOM 1334 N N . GLY A 1 168 ? -16.996 12.123 -2.774 1.00 51.59 168 GLY A N 1
ATOM 1335 C CA . GLY A 1 168 ? -16.750 10.776 -3.304 1.00 51.59 168 GLY A CA 1
ATOM 1336 C C . GLY A 1 168 ? -15.885 9.910 -2.381 1.00 51.59 168 GLY A C 1
ATOM 1337 O O . GLY A 1 168 ? -14.732 10.212 -2.113 1.00 51.59 168 GLY A O 1
ATOM 1338 N N . GLN A 1 169 ? -16.439 8.798 -1.907 1.00 68.56 169 GLN A N 1
ATOM 1339 C CA . GLN A 1 169 ? -15.833 7.835 -0.981 1.00 68.56 169 GLN A CA 1
ATOM 1340 C C . GLN A 1 169 ? -14.534 7.220 -1.559 1.00 68.56 169 GLN A C 1
ATOM 1342 O O . GLN A 1 169 ? -14.621 6.392 -2.462 1.00 68.56 169 GLN A O 1
ATOM 1347 N N . ILE A 1 170 ? -13.340 7.543 -1.030 1.00 77.44 170 ILE A N 1
ATOM 1348 C CA . ILE A 1 170 ? -12.050 6.930 -1.451 1.00 77.44 170 ILE A CA 1
ATOM 1349 C C . ILE A 1 170 ? -12.127 5.394 -1.509 1.00 77.44 170 ILE A C 1
ATOM 1351 O O . ILE A 1 170 ? -11.595 4.764 -2.419 1.00 77.44 170 ILE A O 1
ATOM 1355 N N . PHE A 1 171 ? -12.903 4.804 -0.597 1.00 81.31 171 PHE A N 1
ATOM 1356 C CA . PHE A 1 171 ? -13.179 3.373 -0.534 1.00 81.31 171 PHE A CA 1
ATOM 1357 C C . PHE A 1 171 ? -13.980 2.830 -1.727 1.00 81.31 171 PHE A C 1
ATOM 1359 O O . PHE A 1 171 ? -13.805 1.682 -2.115 1.00 81.31 171 PHE A O 1
ATOM 1366 N N . GLN A 1 172 ? -14.828 3.639 -2.363 1.00 78.81 172 GLN A N 1
ATOM 1367 C CA . GLN A 1 172 ? -15.468 3.258 -3.626 1.00 78.81 172 GLN A CA 1
ATOM 1368 C C . GLN A 1 172 ? -14.454 3.215 -4.759 1.00 78.81 172 GLN A C 1
ATOM 1370 O O . GLN A 1 172 ? -14.526 2.321 -5.592 1.00 78.81 172 GLN A O 1
ATOM 1375 N N . ILE A 1 173 ? -13.493 4.138 -4.778 1.00 80.31 173 ILE A N 1
ATOM 1376 C CA . ILE A 1 173 ? -12.462 4.153 -5.815 1.00 80.31 173 ILE A CA 1
ATOM 1377 C C . ILE A 1 173 ? -11.586 2.911 -5.673 1.00 80.31 173 ILE A C 1
ATOM 1379 O O . ILE A 1 173 ? -11.511 2.132 -6.615 1.00 80.31 173 ILE A O 1
ATOM 1383 N N . VAL A 1 174 ? -11.007 2.670 -4.490 1.00 85.25 174 VAL A N 1
ATOM 1384 C CA . VAL A 1 174 ? -10.098 1.525 -4.276 1.00 85.25 174 VAL A CA 1
ATOM 1385 C C . VAL A 1 174 ? -10.768 0.163 -4.487 1.00 85.25 174 VAL A C 1
ATOM 1387 O O . VAL A 1 174 ? -10.110 -0.765 -4.938 1.00 85.25 174 VAL A O 1
ATOM 1390 N N . ARG A 1 175 ? -12.079 0.037 -4.237 1.00 84.56 175 ARG A N 1
ATOM 1391 C CA . ARG A 1 175 ? -12.845 -1.193 -4.514 1.00 84.56 175 ARG A CA 1
ATOM 1392 C C . ARG A 1 175 ? -13.006 -1.515 -5.984 1.00 84.56 175 ARG A C 1
ATOM 1394 O O . ARG A 1 175 ? -12.967 -2.679 -6.360 1.00 84.56 175 ARG A O 1
ATOM 1401 N N . HIS A 1 176 ? -13.269 -0.488 -6.782 1.00 81.50 176 HIS A N 1
ATOM 1402 C CA . HIS A 1 176 ? -13.527 -0.636 -8.210 1.00 81.50 176 HIS A CA 1
ATOM 1403 C C . HIS A 1 176 ? -12.245 -0.477 -9.032 1.00 81.50 176 HIS A C 1
ATOM 1405 O O . HIS A 1 176 ? -12.304 -0.426 -10.259 1.00 81.50 176 HIS A O 1
ATOM 1411 N N . ARG A 1 177 ? -11.080 -0.406 -8.370 1.00 84.00 177 ARG A N 1
ATOM 1412 C CA . ARG A 1 177 ? -9.780 -0.494 -9.030 1.00 84.00 177 ARG A CA 1
ATOM 1413 C C . ARG A 1 177 ? -9.702 -1.825 -9.768 1.00 84.00 177 ARG A C 1
ATOM 1415 O O . ARG A 1 177 ? -9.658 -2.885 -9.147 1.00 84.00 177 ARG A O 1
ATOM 1422 N N . SER A 1 178 ? -9.608 -1.761 -11.091 1.00 79.25 178 SER A N 1
ATOM 1423 C CA . SER A 1 178 ? -9.164 -2.903 -11.884 1.00 79.25 178 SER A CA 1
ATOM 1424 C C . SER A 1 178 ? -7.700 -3.182 -11.552 1.00 79.25 178 SER A C 1
ATOM 1426 O O . SER A 1 178 ? -6.806 -2.481 -12.023 1.00 79.25 178 SER A O 1
ATOM 1428 N N . LEU A 1 179 ? -7.461 -4.173 -10.697 1.00 79.81 179 LEU A N 1
ATOM 1429 C CA . LEU A 1 179 ? -6.143 -4.726 -10.401 1.00 79.81 179 LEU A CA 1
ATOM 1430 C C . LEU A 1 179 ? -6.107 -6.145 -10.978 1.00 79.81 179 LEU A C 1
ATOM 1432 O O . LEU A 1 179 ? -6.984 -6.947 -10.669 1.00 79.81 179 LEU A O 1
ATOM 1436 N N . GLY A 1 180 ? -5.127 -6.461 -11.829 1.00 81.25 180 GLY A N 1
ATOM 1437 C CA . GLY A 1 180 ? -5.015 -7.781 -12.465 1.00 81.25 180 GLY A CA 1
ATOM 1438 C C . GLY A 1 180 ? -5.020 -7.720 -13.991 1.00 81.25 180 GLY A C 1
ATOM 1439 O O . GLY A 1 180 ? -4.145 -7.083 -14.573 1.00 81.25 180 GLY A O 1
ATOM 1440 N N . GLU A 1 181 ? -5.954 -8.422 -14.635 1.00 79.69 181 GLU A N 1
ATOM 1441 C CA . GLU A 1 181 ? -6.006 -8.591 -16.102 1.00 79.69 181 GLU A CA 1
ATOM 1442 C C . GLU A 1 181 ? -6.365 -7.308 -16.862 1.00 79.69 181 GLU A C 1
ATOM 1444 O O . GLU A 1 181 ? -5.861 -7.095 -17.960 1.00 79.69 181 GLU A O 1
ATOM 1449 N N . ASP A 1 182 ? -7.120 -6.409 -16.227 1.00 80.88 182 ASP A N 1
ATOM 1450 C CA . ASP A 1 182 ? -7.536 -5.120 -16.794 1.00 80.88 182 ASP A CA 1
ATOM 1451 C C . ASP A 1 182 ? -6.894 -3.931 -16.059 1.00 80.88 182 ASP A C 1
ATOM 1453 O O . ASP A 1 182 ? -7.491 -2.857 -15.932 1.00 80.88 182 ASP A O 1
ATOM 1457 N N . TYR A 1 183 ? -5.690 -4.121 -15.502 1.00 83.88 183 TYR A N 1
ATOM 1458 C CA . TYR A 1 183 ? -5.000 -3.055 -14.781 1.00 83.88 183 TYR A CA 1
ATOM 1459 C C . TYR A 1 183 ? -4.808 -1.804 -15.642 1.00 83.88 183 TYR A C 1
ATOM 1461 O O . TYR A 1 183 ? -4.225 -1.846 -16.730 1.00 83.88 183 TYR A O 1
ATOM 1469 N N . LEU A 1 184 ? -5.207 -0.667 -15.072 1.00 77.94 184 LEU A N 1
ATOM 1470 C CA . LEU A 1 184 ? -4.909 0.663 -15.583 1.00 77.94 184 LEU A CA 1
ATOM 1471 C C . LEU A 1 184 ? -4.299 1.522 -14.464 1.00 77.94 184 LEU A C 1
ATOM 1473 O O . LEU A 1 184 ? -4.771 1.460 -13.318 1.00 77.94 184 LEU A O 1
ATOM 1477 N N . PRO A 1 185 ? -3.288 2.356 -14.780 1.00 76.56 185 PRO A N 1
ATOM 1478 C CA . PRO A 1 185 ? -2.805 3.370 -13.853 1.00 76.56 185 PRO A C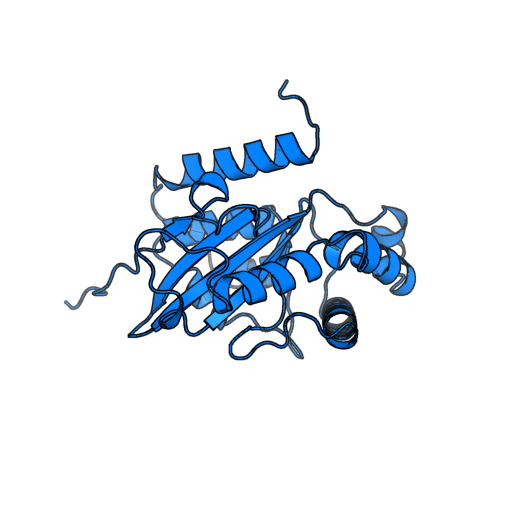A 1
ATOM 1479 C C . PRO A 1 185 ? -3.953 4.243 -13.348 1.00 76.56 185 PRO A C 1
ATOM 1481 O O . PRO A 1 185 ? -4.892 4.546 -14.092 1.00 76.56 185 PRO A O 1
ATOM 1484 N N . LEU A 1 186 ? -3.873 4.670 -12.090 1.00 78.44 186 LEU A N 1
ATOM 1485 C CA . LEU A 1 186 ? -4.962 5.406 -11.463 1.00 78.44 186 LEU A CA 1
ATOM 1486 C C . LEU A 1 186 ? -5.270 6.725 -12.192 1.00 78.44 186 LEU A C 1
ATOM 1488 O O . LEU A 1 186 ? -6.431 6.955 -12.514 1.00 78.44 186 LEU A O 1
ATOM 1492 N N . TRP A 1 187 ? -4.275 7.540 -12.557 1.00 70.69 187 TRP A N 1
ATOM 1493 C CA . TRP A 1 187 ? -4.479 8.766 -13.347 1.00 70.69 187 TRP A CA 1
ATOM 1494 C C . TRP A 1 187 ? -5.245 8.513 -14.647 1.00 70.69 187 TRP A C 1
ATOM 1496 O O . TRP A 1 187 ? -6.069 9.333 -15.050 1.00 70.69 187 TRP A O 1
ATOM 1506 N N . PHE A 1 188 ? -5.020 7.368 -15.297 1.00 67.25 188 PHE A N 1
ATOM 1507 C CA . PHE A 1 188 ? -5.726 7.011 -16.522 1.00 67.25 188 PHE A CA 1
ATOM 1508 C C . PHE A 1 188 ? -7.207 6.735 -16.234 1.00 67.25 188 PHE A C 1
ATOM 1510 O O . PHE A 1 188 ? -8.077 7.251 -16.929 1.00 67.25 188 PHE A O 1
ATOM 1517 N N . GLN A 1 189 ? -7.509 6.006 -15.156 1.00 69.06 189 GLN A N 1
ATOM 1518 C CA . GLN A 1 189 ? -8.885 5.759 -14.707 1.00 69.06 189 GLN A CA 1
ATOM 1519 C C . GLN A 1 189 ? -9.581 7.043 -14.236 1.00 69.06 189 GLN A C 1
ATOM 1521 O O . GLN A 1 189 ? -10.760 7.256 -14.515 1.00 69.06 189 GLN A O 1
ATOM 1526 N N . LEU A 1 190 ? -8.852 7.926 -13.551 1.00 66.94 190 LEU A N 1
ATOM 1527 C CA . LEU A 1 190 ? -9.383 9.189 -13.053 1.00 66.94 190 LEU A CA 1
ATOM 1528 C C . LEU A 1 190 ? -9.750 10.143 -14.193 1.00 66.94 190 LEU A C 1
ATOM 1530 O O . LEU A 1 190 ? -10.768 10.826 -14.086 1.00 66.94 190 LEU A O 1
ATOM 1534 N N . ASN A 1 191 ? -8.989 10.165 -15.286 1.00 57.28 191 ASN A N 1
ATOM 1535 C CA . ASN A 1 191 ? -9.262 11.027 -16.440 1.00 57.28 191 ASN A CA 1
ATOM 1536 C C . ASN A 1 191 ? -10.429 10.545 -17.321 1.00 57.28 191 ASN A C 1
ATOM 1538 O O . ASN A 1 191 ? -10.962 11.332 -18.098 1.00 57.28 191 ASN A O 1
ATOM 1542 N N . LEU A 1 192 ? -10.857 9.283 -17.192 1.00 52.66 192 LEU A N 1
ATOM 1543 C CA . LEU A 1 192 ? -12.008 8.737 -17.926 1.00 52.66 192 LEU A CA 1
ATOM 1544 C C . LEU A 1 192 ? -13.365 9.087 -17.283 1.00 52.66 192 LEU A C 1
ATOM 1546 O O . LEU A 1 192 ? -14.398 8.993 -17.945 1.00 52.66 192 LEU A O 1
ATOM 1550 N N . GLY A 1 193 ? -13.381 9.511 -16.014 1.00 47.06 193 GLY A N 1
ATOM 1551 C CA . GLY A 1 193 ? -14.571 10.029 -15.331 1.00 47.06 193 GLY A CA 1
ATOM 1552 C C . GLY A 1 193 ? -14.613 11.556 -15.386 1.00 47.06 193 GLY A C 1
ATOM 1553 O O . GLY A 1 193 ? -13.707 12.207 -14.871 1.00 47.06 193 GLY A O 1
ATOM 1554 N N . GLY A 1 194 ? -15.648 12.125 -16.009 1.00 40.25 194 GLY A N 1
ATOM 1555 C CA . GLY A 1 194 ? -15.799 13.570 -16.215 1.00 40.25 194 GLY A CA 1
ATOM 1556 C C . GLY A 1 194 ? -15.642 14.427 -14.949 1.00 40.25 194 GLY A C 1
ATOM 1557 O O . GLY A 1 194 ? -16.030 14.043 -13.847 1.00 40.25 194 GLY A O 1
ATOM 1558 N N . SER A 1 195 ? -15.064 15.612 -15.140 1.00 38.66 195 SER A N 1
ATOM 1559 C CA . SER A 1 195 ? -14.725 16.603 -14.119 1.00 38.66 195 SER A CA 1
ATOM 1560 C C . SER A 1 195 ? -15.969 17.294 -13.549 1.00 38.66 195 SER A C 1
ATOM 1562 O O . SER A 1 195 ? -16.684 17.975 -14.280 1.00 38.66 195 SER A O 1
ATOM 1564 N N . ALA A 1 196 ? -16.183 17.218 -12.237 1.00 32.38 196 ALA A N 1
ATOM 1565 C CA . ALA A 1 196 ? -16.997 18.200 -11.523 1.00 32.38 196 ALA A CA 1
ATOM 1566 C C . ALA A 1 196 ? -16.265 18.608 -10.230 1.00 32.38 196 ALA A C 1
ATOM 1568 O O . ALA A 1 196 ? -16.050 17.749 -9.373 1.00 32.38 196 ALA A O 1
ATOM 1569 N N . PRO A 1 197 ? -15.833 19.874 -10.085 1.00 34.62 197 PRO A N 1
ATOM 1570 C CA . PRO A 1 197 ? -15.231 20.360 -8.848 1.00 34.62 197 PRO A CA 1
ATOM 1571 C C . PRO A 1 197 ? -16.301 20.541 -7.757 1.00 34.62 197 PRO A C 1
ATOM 1573 O O . PRO A 1 197 ? -17.367 21.099 -8.017 1.00 34.62 197 PRO A O 1
ATOM 1576 N N . GLY A 1 198 ? -16.015 20.078 -6.537 1.00 36.06 198 GLY A N 1
ATOM 1577 C CA . GLY A 1 198 ? -16.779 20.359 -5.317 1.00 36.06 198 GLY A CA 1
ATOM 1578 C C . GLY A 1 198 ? -15.986 21.245 -4.338 1.00 36.06 198 GLY A C 1
ATOM 1579 O O . GLY A 1 198 ? -14.797 21.477 -4.550 1.00 36.06 198 GLY A O 1
ATOM 1580 N N . PRO A 1 199 ? -16.632 21.801 -3.295 1.00 31.27 199 PRO A N 1
ATOM 1581 C CA . PRO A 1 199 ? -16.040 22.834 -2.441 1.00 31.27 199 PRO A CA 1
ATOM 1582 C C . PRO A 1 199 ? -14.948 22.301 -1.491 1.00 31.27 199 PRO A C 1
ATOM 1584 O O . PRO A 1 199 ? -15.008 21.165 -1.031 1.00 31.27 199 PRO A O 1
ATOM 1587 N N . ASN A 1 200 ? -13.975 23.163 -1.171 1.00 36.59 200 ASN A N 1
ATOM 1588 C CA . ASN A 1 200 ? -12.773 22.874 -0.372 1.00 36.59 200 ASN A CA 1
ATOM 1589 C C . ASN A 1 200 ? -13.067 22.453 1.088 1.00 36.59 200 ASN A C 1
ATOM 1591 O O . ASN A 1 200 ? -13.948 23.019 1.735 1.00 36.59 200 ASN A O 1
ATOM 1595 N N . SER A 1 201 ? -12.269 21.523 1.641 1.00 36.72 201 SER A N 1
ATOM 1596 C CA . SER A 1 201 ? -12.323 21.087 3.052 1.00 36.72 201 SER A CA 1
ATOM 1597 C C . SER A 1 201 ? -11.014 21.421 3.803 1.00 36.72 201 SER A C 1
ATOM 1599 O O . SER A 1 201 ? -9.975 20.842 3.478 1.00 36.72 201 SER A O 1
ATOM 1601 N N . PRO A 1 202 ? -11.036 22.292 4.835 1.00 38.22 202 PRO A N 1
ATOM 1602 C CA . PRO A 1 202 ? -9.842 22.756 5.570 1.00 38.22 202 PRO A CA 1
ATOM 1603 C C . PRO A 1 202 ? -9.063 21.678 6.346 1.00 38.22 202 PRO A C 1
ATOM 1605 O O . PRO A 1 202 ? -7.942 21.909 6.796 1.00 38.22 202 PRO A O 1
ATOM 1608 N N . THR A 1 203 ? -9.656 20.503 6.569 1.00 40.66 203 THR A N 1
ATOM 1609 C CA . THR A 1 203 ? -9.041 19.426 7.364 1.00 40.66 203 THR A CA 1
ATOM 1610 C C . THR A 1 203 ? -7.972 18.662 6.576 1.00 40.66 203 THR A C 1
ATOM 1612 O O . THR A 1 203 ? -7.094 18.055 7.182 1.00 40.66 203 THR A O 1
ATOM 1615 N N . LEU A 1 204 ? -8.026 18.703 5.239 1.00 43.00 204 LEU A N 1
ATOM 1616 C CA . LEU A 1 204 ? -7.164 17.908 4.363 1.00 43.00 204 LEU A CA 1
ATOM 1617 C C . LEU A 1 204 ? -5.903 18.660 3.918 1.00 43.00 204 LEU A C 1
ATOM 1619 O O . LEU A 1 204 ? -4.877 18.010 3.779 1.00 43.00 204 LEU A O 1
ATOM 1623 N N . GLU A 1 205 ? -5.927 19.998 3.824 1.00 45.09 205 GLU A N 1
ATOM 1624 C CA . GLU A 1 205 ? -4.706 20.815 3.661 1.00 45.09 205 GLU A CA 1
ATOM 1625 C C . GLU A 1 205 ? -3.693 20.497 4.759 1.00 45.09 205 GLU A C 1
ATOM 1627 O O . GLU A 1 205 ? 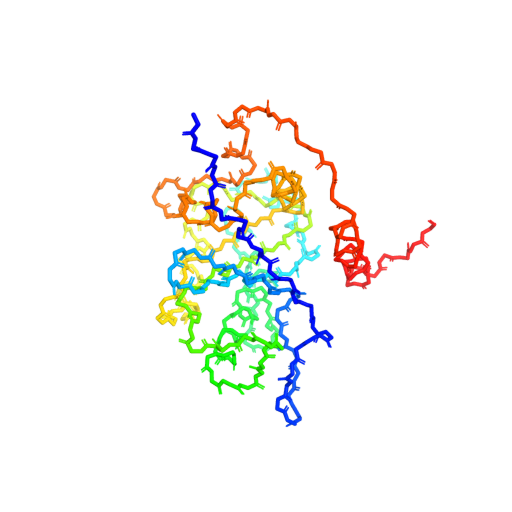-2.554 20.191 4.462 1.00 45.09 205 GLU A O 1
ATOM 1632 N N . LYS A 1 206 ? -4.123 20.405 6.023 1.00 47.84 206 LYS A N 1
ATOM 1633 C CA . LYS A 1 206 ? -3.216 20.079 7.136 1.00 47.84 206 LYS A CA 1
ATOM 1634 C C . LYS A 1 206 ? -2.678 18.648 7.101 1.00 47.84 206 LYS A C 1
ATOM 1636 O O . LYS A 1 206 ? -1.553 18.414 7.529 1.00 47.84 206 LYS A O 1
ATOM 1641 N N . SER A 1 207 ? -3.476 17.676 6.657 1.00 47.41 207 SER A N 1
ATOM 1642 C CA . SER A 1 207 ? -3.024 16.283 6.510 1.00 47.41 207 SER A CA 1
ATOM 1643 C C . SER A 1 207 ? -2.120 16.109 5.291 1.00 47.41 207 SER A C 1
ATOM 1645 O O . SER A 1 207 ? -1.182 15.323 5.348 1.00 47.41 207 SER A O 1
ATOM 1647 N N . TRP A 1 208 ? -2.379 16.863 4.223 1.00 54.88 208 TRP A N 1
ATOM 1648 C CA . TRP A 1 208 ? -1.560 16.928 3.020 1.00 54.88 208 TRP A CA 1
ATOM 1649 C C . TRP A 1 208 ? -0.244 17.648 3.268 1.00 54.88 208 TRP A C 1
ATOM 1651 O O . TRP A 1 208 ? 0.790 17.117 2.899 1.00 54.88 208 TRP A O 1
ATOM 1661 N N . ASP A 1 209 ? -0.269 18.789 3.952 1.00 60.50 209 ASP A N 1
ATOM 1662 C CA . ASP A 1 209 ? 0.919 19.508 4.393 1.00 60.50 209 ASP A CA 1
ATOM 1663 C C . ASP A 1 209 ? 1.759 18.588 5.272 1.00 60.50 209 ASP A C 1
ATOM 1665 O O . ASP A 1 209 ? 2.910 18.371 4.960 1.00 60.50 209 ASP A O 1
ATOM 1669 N N . LYS A 1 210 ? 1.179 17.883 6.252 1.00 57.62 210 LYS A N 1
ATOM 1670 C CA . LYS A 1 210 ? 1.931 16.889 7.040 1.00 57.62 210 LYS A CA 1
ATOM 1671 C C . LYS A 1 210 ? 2.516 15.746 6.209 1.00 57.62 210 LYS A C 1
ATOM 1673 O O . LYS A 1 210 ? 3.619 15.297 6.504 1.00 57.62 210 LYS A O 1
ATOM 1678 N N . LEU A 1 211 ? 1.790 15.250 5.206 1.00 58.62 211 LEU A N 1
ATOM 1679 C CA . LEU A 1 211 ? 2.284 14.207 4.306 1.00 58.62 211 LEU A CA 1
ATOM 1680 C C . LEU A 1 211 ? 3.417 14.735 3.421 1.00 58.62 211 LEU A C 1
ATOM 1682 O O . LEU A 1 211 ? 4.417 14.054 3.229 1.00 58.62 211 LEU A O 1
ATOM 1686 N N . ARG A 1 212 ? 3.269 15.961 2.914 1.00 62.34 212 ARG A N 1
ATOM 1687 C CA . ARG A 1 212 ? 4.259 16.688 2.124 1.00 62.34 212 ARG A CA 1
ATOM 1688 C C . ARG A 1 212 ? 5.489 16.995 2.965 1.00 62.34 212 ARG A C 1
ATOM 1690 O O . ARG A 1 212 ? 6.585 16.750 2.497 1.00 62.34 212 ARG A O 1
ATOM 1697 N N . ASP A 1 213 ? 5.328 17.450 4.197 1.00 62.00 213 ASP A N 1
ATOM 1698 C CA . ASP A 1 213 ? 6.406 17.759 5.133 1.00 62.00 213 ASP A CA 1
ATOM 1699 C C . ASP A 1 213 ? 7.138 16.469 5.531 1.00 62.00 213 ASP A C 1
ATOM 1701 O O . ASP A 1 213 ? 8.366 16.435 5.552 1.00 62.00 213 ASP A O 1
ATOM 1705 N N . ALA A 1 214 ? 6.408 15.367 5.754 1.00 56.62 214 ALA A N 1
ATOM 1706 C CA . ALA A 1 214 ? 6.992 14.041 5.953 1.00 56.62 214 ALA A CA 1
ATOM 1707 C C . ALA A 1 214 ? 7.739 13.549 4.701 1.00 56.62 214 ALA A C 1
ATOM 1709 O O . ALA A 1 214 ? 8.833 13.008 4.821 1.00 56.62 214 ALA A O 1
ATOM 1710 N N . MET A 1 215 ? 7.202 13.789 3.501 1.00 58.62 215 MET A N 1
ATOM 1711 C CA . MET A 1 215 ? 7.884 13.507 2.236 1.00 58.62 215 MET A CA 1
ATOM 1712 C C . MET A 1 215 ? 9.144 14.356 2.064 1.00 58.62 215 MET A C 1
ATOM 1714 O O . MET A 1 215 ? 10.174 13.823 1.675 1.00 58.62 215 MET A O 1
ATOM 1718 N N . VAL A 1 216 ? 9.080 15.657 2.345 1.00 56.62 216 VAL A N 1
ATOM 1719 C CA . VAL A 1 216 ? 10.196 16.613 2.272 1.00 56.62 216 VAL A CA 1
ATOM 1720 C C . VAL A 1 216 ? 11.295 16.203 3.254 1.00 56.62 216 VAL A C 1
ATOM 1722 O O . VAL A 1 216 ? 12.465 16.147 2.869 1.00 56.62 216 VAL A O 1
ATOM 1725 N N . ALA A 1 217 ? 10.916 15.811 4.474 1.00 57.22 217 ALA A N 1
ATOM 1726 C CA . ALA A 1 217 ? 11.822 15.281 5.484 1.00 57.22 217 ALA A CA 1
ATOM 1727 C C . ALA A 1 217 ? 12.455 13.936 5.073 1.00 57.22 217 ALA A C 1
ATOM 1729 O O . ALA A 1 217 ? 13.673 13.795 5.177 1.00 57.22 217 ALA A O 1
ATOM 1730 N N . ASP A 1 218 ? 11.673 12.974 4.563 1.00 50.19 218 ASP A N 1
ATOM 1731 C CA . ASP A 1 218 ? 12.168 11.671 4.075 1.00 50.19 218 ASP A CA 1
ATOM 1732 C C . ASP A 1 218 ? 13.071 11.818 2.834 1.00 50.19 218 ASP A C 1
ATOM 1734 O O . ASP A 1 218 ? 14.057 11.100 2.667 1.00 50.19 218 ASP A O 1
ATOM 1738 N N . LEU A 1 219 ? 12.784 12.804 1.980 1.00 47.16 219 LEU A N 1
ATOM 1739 C CA . LEU A 1 219 ? 13.577 13.156 0.800 1.00 47.16 219 LEU A CA 1
ATOM 1740 C C . LEU A 1 219 ? 14.853 13.947 1.130 1.00 47.16 219 LEU A C 1
ATOM 1742 O O . LEU A 1 219 ? 15.681 14.147 0.239 1.00 47.16 219 LEU A O 1
ATOM 1746 N N . GLY A 1 220 ? 15.020 14.422 2.369 1.00 41.00 220 GLY A N 1
ATOM 1747 C CA . GLY A 1 220 ? 16.127 15.300 2.758 1.00 41.00 220 GLY A CA 1
ATOM 1748 C C . GLY A 1 220 ? 16.139 16.644 2.020 1.00 41.00 220 GLY A C 1
ATOM 1749 O O . GLY A 1 220 ? 17.192 17.278 1.912 1.00 41.00 220 GLY A O 1
ATOM 1750 N N . LEU A 1 221 ? 14.994 17.072 1.481 1.00 40.25 221 LEU A N 1
ATOM 1751 C CA . LEU A 1 221 ? 14.853 18.363 0.818 1.00 40.25 221 LEU A CA 1
ATOM 1752 C C . LEU A 1 221 ? 14.744 19.429 1.913 1.00 40.25 221 LEU A C 1
ATOM 1754 O O . LEU A 1 221 ? 13.865 19.362 2.766 1.00 40.25 221 LEU A O 1
ATOM 1758 N N . LYS A 1 222 ? 15.668 20.394 1.936 1.00 36.66 222 LYS A N 1
ATOM 1759 C CA . LYS A 1 222 ? 15.505 21.582 2.780 1.00 36.66 222 LYS A CA 1
ATOM 1760 C C . LYS A 1 222 ? 14.419 22.448 2.149 1.00 36.66 222 LYS A C 1
ATOM 1762 O O . LYS A 1 222 ? 14.487 22.696 0.949 1.00 36.66 222 LYS A O 1
ATOM 1767 N N . GLU A 1 223 ? 13.447 22.879 2.947 1.00 37.00 223 GLU A N 1
ATOM 1768 C CA . GLU A 1 223 ? 12.564 23.979 2.559 1.00 37.00 223 GLU A CA 1
ATOM 1769 C C . GLU A 1 223 ? 13.439 25.212 2.271 1.00 37.00 223 GLU A C 1
ATOM 1771 O O . GLU A 1 223 ? 14.252 25.598 3.117 1.00 37.00 223 GLU A O 1
ATOM 1776 N N . GLU A 1 224 ? 13.330 25.762 1.059 1.00 36.16 224 GLU A N 1
ATOM 1777 C CA . GLU A 1 224 ? 13.847 27.093 0.703 1.00 36.16 224 GLU A CA 1
ATOM 1778 C C . GLU A 1 224 ? 12.763 28.150 0.914 1.00 36.16 224 GLU A C 1
ATOM 1780 O O . GLU A 1 224 ? 11.599 27.884 0.532 1.00 36.16 224 GLU A O 1
#

pLDDT: mean 77.27, std 18.92, range [29.38, 97.38]

Radius of gyration: 17.51 Å; chains: 1; bounding box: 54×42×47 Å

Secondary structure (DSSP, 8-state):
----------EEE-GGG-EEPTT-----SEEEEEEETTEEEEEEEEEE-----HHHHHH--HHHHHHHHIIIIIB-SSSB-HHHHHHHHHHHHHTTSEE-TT--GGGEEEEEEEEEESS-----HHHHHHHHHHHHHTTTT-STTBPPPEEEEHHHHHHHHHHHHTT--HHHHHHT---STT---HHHHHHHSPP------HHHHHHHHHHHHHHHHHTTPPP-